Protein AF-A0A1J4L019-F1 (afdb_monomer_lite)

Structure (mmCIF, N/CA/C/O backbone):
data_AF-A0A1J4L019-F1
#
_entry.id   AF-A0A1J4L019-F1
#
loop_
_atom_site.group_PDB
_atom_site.id
_atom_site.type_symbol
_atom_site.label_atom_id
_atom_site.label_alt_id
_atom_site.label_comp_id
_atom_site.label_asym_id
_atom_site.label_entity_id
_atom_site.label_seq_id
_atom_site.pdbx_PDB_ins_code
_atom_site.Cartn_x
_atom_site.Cartn_y
_atom_site.Cartn_z
_atom_site.occupancy
_atom_site.B_iso_or_equiv
_atom_site.auth_seq_id
_atom_site.auth_comp_id
_atom_site.auth_asym_id
_atom_site.auth_atom_id
_atom_site.pdbx_PDB_model_num
ATOM 1 N N . MET A 1 1 ? -15.817 14.373 24.949 1.00 30.08 1 MET A N 1
ATOM 2 C CA . MET A 1 1 ? -14.834 14.080 23.875 1.00 30.08 1 MET A CA 1
ATOM 3 C C . MET A 1 1 ? -14.286 12.649 23.897 1.00 30.08 1 MET A C 1
ATOM 5 O O . MET A 1 1 ? -14.115 12.105 22.821 1.00 30.08 1 MET A O 1
ATOM 9 N N . ALA A 1 2 ? -14.019 12.008 25.045 1.00 29.47 2 ALA A N 1
ATOM 10 C CA . ALA A 1 2 ? -13.488 10.631 25.080 1.00 29.47 2 ALA A CA 1
ATOM 11 C C . ALA A 1 2 ? -14.497 9.533 24.663 1.00 29.47 2 ALA A C 1
ATOM 13 O O . ALA A 1 2 ? -14.113 8.556 24.031 1.00 29.47 2 ALA A O 1
ATOM 14 N N . GLU A 1 3 ? -15.793 9.713 24.935 1.00 29.55 3 GLU A N 1
ATOM 15 C CA . GLU A 1 3 ? -16.832 8.718 24.599 1.00 29.55 3 GLU A CA 1
ATOM 16 C C . GLU A 1 3 ? -17.132 8.590 23.099 1.00 29.55 3 GLU A C 1
ATOM 18 O O . GLU A 1 3 ? -17.494 7.513 22.627 1.00 29.55 3 GLU A O 1
ATOM 23 N N . TRP A 1 4 ? -16.960 9.666 22.324 1.00 31.14 4 TRP A N 1
ATOM 24 C CA . TRP A 1 4 ? -17.159 9.639 20.869 1.00 31.14 4 TRP A CA 1
ATOM 25 C C . TRP A 1 4 ? -15.992 8.959 20.134 1.00 31.14 4 TRP A C 1
ATOM 27 O O . TRP A 1 4 ? -16.215 8.289 19.127 1.00 31.14 4 TRP A O 1
ATOM 37 N N . ARG A 1 5 ? -14.775 9.030 20.700 1.00 42.66 5 ARG A N 1
ATOM 38 C CA . ARG A 1 5 ? -13.543 8.383 20.199 1.00 42.66 5 ARG A CA 1
ATOM 39 C C . ARG A 1 5 ? -13.639 6.851 20.176 1.00 42.66 5 ARG A C 1
ATOM 41 O O . ARG A 1 5 ? -12.984 6.201 19.372 1.00 42.66 5 ARG A O 1
ATOM 48 N N . HIS A 1 6 ? -14.487 6.265 21.023 1.00 37.38 6 HIS A N 1
ATOM 49 C CA . HIS A 1 6 ? -14.674 4.814 21.114 1.00 37.38 6 HIS A CA 1
ATOM 50 C C . HIS A 1 6 ? -15.714 4.241 20.139 1.00 37.38 6 HIS A C 1
ATOM 52 O O . HIS A 1 6 ? -15.688 3.039 19.863 1.00 37.38 6 HIS A O 1
ATOM 58 N N . LYS A 1 7 ? -16.633 5.063 19.611 1.00 38.88 7 LYS A N 1
ATOM 59 C CA . LYS A 1 7 ? -17.854 4.564 18.954 1.00 38.88 7 LYS A CA 1
ATOM 60 C C . LYS A 1 7 ? -17.687 4.124 17.495 1.00 38.88 7 LYS A C 1
ATOM 62 O O . LYS A 1 7 ? -18.455 3.268 17.068 1.00 38.88 7 LYS A O 1
ATOM 67 N N . ARG A 1 8 ? -16.724 4.656 16.728 1.00 41.69 8 ARG A N 1
ATOM 68 C CA . ARG A 1 8 ? -16.641 4.374 15.273 1.00 41.69 8 ARG A CA 1
ATOM 69 C C . ARG A 1 8 ? -15.840 3.124 14.906 1.00 41.69 8 ARG A C 1
ATOM 71 O O . ARG A 1 8 ? -16.269 2.381 14.032 1.00 41.69 8 ARG A O 1
ATOM 78 N N . TYR A 1 9 ? -14.722 2.872 15.590 1.00 46.62 9 TYR A N 1
ATOM 79 C CA . TYR A 1 9 ? -13.802 1.774 15.248 1.00 46.62 9 TYR A CA 1
ATOM 80 C C . TYR A 1 9 ? -13.420 0.869 16.430 1.00 46.62 9 TYR A C 1
ATOM 82 O O . TYR A 1 9 ? -12.623 -0.052 16.270 1.00 46.62 9 TYR A O 1
ATOM 90 N N . GLY A 1 10 ? -13.967 1.104 17.632 1.00 47.03 10 GLY A N 1
ATOM 91 C CA . GLY A 1 10 ? -13.638 0.304 18.821 1.00 47.03 10 GLY A CA 1
ATOM 92 C C . GLY A 1 10 ? -12.154 0.367 19.212 1.00 47.03 10 GLY A C 1
ATOM 93 O O . GLY A 1 10 ? -11.625 -0.561 19.828 1.00 47.03 10 GLY A O 1
ATOM 94 N N . LEU A 1 11 ? -11.455 1.436 18.820 1.00 49.16 11 LEU A N 1
ATOM 95 C CA . LEU A 1 11 ? -10.051 1.660 19.143 1.00 49.16 11 LEU A CA 1
ATOM 96 C C . LEU A 1 11 ? -9.954 2.551 20.384 1.00 49.16 11 LEU A C 1
ATOM 98 O O . LEU A 1 11 ? -10.622 3.574 20.502 1.00 49.16 11 LEU A O 1
ATOM 102 N N . SER A 1 12 ? -9.178 2.090 21.360 1.00 49.38 12 SER A N 1
ATOM 103 C CA . SER A 1 12 ? -8.826 2.838 22.567 1.00 49.38 12 SER A CA 1
ATOM 104 C C . SER A 1 12 ? -7.583 3.692 22.327 1.00 49.38 12 SER A C 1
ATOM 106 O O . SER A 1 12 ? -6.871 3.400 21.367 1.00 49.38 12 SER A O 1
ATOM 108 N N . ALA A 1 13 ? -7.326 4.633 23.254 1.00 57.31 13 ALA A N 1
ATOM 109 C CA . ALA A 1 13 ? -6.169 5.539 23.382 1.00 57.31 13 ALA A CA 1
ATOM 110 C C . ALA A 1 13 ? -4.878 5.098 22.653 1.00 57.31 13 ALA A C 1
ATOM 112 O O . ALA A 1 13 ? -4.592 3.895 22.615 1.00 57.31 13 ALA A O 1
ATOM 113 N N . PRO A 1 14 ? -4.084 6.049 22.111 1.00 62.81 14 PRO A N 1
ATOM 114 C CA . PRO A 1 14 ? -2.921 5.744 21.286 1.00 62.81 14 PRO A CA 1
ATOM 115 C C . PRO A 1 14 ? -2.007 4.722 21.960 1.00 62.81 14 PRO A C 1
ATOM 117 O O . PRO A 1 14 ? -1.635 4.877 23.125 1.00 62.81 14 PRO A O 1
ATOM 120 N N . LYS A 1 15 ? -1.703 3.631 21.249 1.00 69.75 15 LYS A N 1
ATOM 121 C CA . LYS A 1 15 ? -0.997 2.479 21.819 1.00 69.75 15 LYS A CA 1
ATOM 122 C C . LYS A 1 15 ? 0.489 2.543 21.483 1.00 69.75 15 LYS A C 1
ATOM 124 O O . LYS A 1 15 ? 0.850 2.963 20.384 1.00 69.75 15 LYS A O 1
ATOM 129 N N . PRO A 1 16 ? 1.375 2.069 22.372 1.00 79.19 16 PRO A N 1
ATOM 130 C CA . PRO A 1 16 ? 2.789 1.943 22.047 1.00 79.19 16 PRO A CA 1
ATOM 131 C C . PRO A 1 16 ? 2.999 0.951 20.894 1.00 79.19 16 PRO A C 1
ATOM 133 O O . PRO A 1 16 ? 2.251 -0.023 20.746 1.00 79.19 16 PRO A O 1
ATOM 136 N N . PHE A 1 17 ? 4.051 1.174 20.104 1.00 78.19 17 PHE A N 1
ATOM 137 C CA . PHE A 1 17 ? 4.369 0.409 18.893 1.00 78.19 17 PHE A CA 1
ATOM 138 C C . PHE A 1 17 ? 4.290 -1.118 19.082 1.00 78.19 17 PHE A C 1
ATOM 140 O O . PHE A 1 17 ? 3.610 -1.802 18.319 1.00 78.19 17 PHE A O 1
ATOM 147 N N . PHE A 1 18 ? 4.896 -1.662 20.144 1.00 78.69 18 PHE A N 1
ATOM 148 C CA . PHE A 1 18 ? 4.894 -3.107 20.412 1.00 78.69 18 PHE A CA 1
ATOM 149 C C . PHE A 1 18 ? 3.492 -3.694 20.622 1.00 78.69 18 PHE A C 1
ATOM 151 O O . PHE A 1 18 ? 3.222 -4.820 20.204 1.00 78.69 18 PHE A O 1
ATOM 158 N N . GLN A 1 19 ? 2.569 -2.937 21.223 1.00 80.38 19 GLN A N 1
ATOM 159 C CA . GLN A 1 19 ? 1.182 -3.385 21.365 1.00 80.38 19 GLN A CA 1
ATOM 160 C C . GLN A 1 19 ? 0.461 -3.403 20.013 1.00 80.38 19 GLN A C 1
ATOM 162 O O . GLN A 1 19 ? -0.339 -4.309 19.764 1.00 80.38 19 GLN A O 1
ATOM 167 N N . LYS A 1 20 ? 0.764 -2.449 19.120 1.00 78.75 20 LYS A N 1
ATOM 168 C CA . LYS A 1 20 ? 0.238 -2.450 17.746 1.00 78.75 20 LYS A CA 1
ATOM 169 C C . LYS A 1 20 ? 0.773 -3.633 16.959 1.00 78.75 20 LYS A C 1
ATOM 171 O O . LYS A 1 20 ? -0.016 -4.342 16.346 1.00 78.75 20 LYS A O 1
ATOM 176 N N . LEU A 1 21 ? 2.076 -3.892 17.046 1.00 82.19 21 LEU A N 1
ATOM 177 C CA . LEU A 1 21 ? 2.717 -5.021 16.382 1.00 82.19 21 LEU A CA 1
ATOM 178 C C . LEU A 1 21 ? 2.126 -6.355 16.853 1.00 82.19 21 LEU A C 1
ATOM 180 O O . LEU A 1 21 ? 1.750 -7.182 16.027 1.00 82.19 21 LEU A O 1
ATOM 184 N N . LYS A 1 22 ? 1.940 -6.535 18.169 1.00 84.31 22 LYS A N 1
ATOM 185 C CA . LYS A 1 22 ? 1.290 -7.729 18.733 1.00 84.31 22 LYS A CA 1
ATOM 186 C C . LYS A 1 22 ? -0.143 -7.897 18.222 1.00 84.31 22 LYS A C 1
ATOM 188 O O . LYS A 1 22 ? -0.556 -8.999 17.872 1.00 84.31 22 LYS A O 1
ATOM 193 N N . ARG A 1 23 ? -0.913 -6.807 18.146 1.00 81.50 23 ARG A N 1
ATOM 194 C CA . ARG A 1 23 ? -2.280 -6.842 17.608 1.00 81.50 23 ARG A CA 1
ATOM 195 C C . ARG A 1 23 ? -2.297 -7.150 16.110 1.00 81.50 23 ARG A C 1
ATOM 197 O O . ARG A 1 23 ? -3.111 -7.965 15.683 1.00 81.50 23 ARG A O 1
ATOM 204 N N . ALA A 1 24 ? -1.400 -6.540 15.339 1.00 83.19 24 ALA A N 1
ATOM 205 C CA . ALA A 1 24 ? -1.249 -6.795 13.912 1.00 83.19 24 ALA A CA 1
ATOM 206 C C . ALA A 1 24 ? -0.889 -8.261 13.652 1.00 83.19 24 ALA A C 1
ATOM 208 O O . ALA A 1 24 ? -1.485 -8.892 12.782 1.00 83.19 24 ALA A O 1
ATOM 209 N N . TYR A 1 25 ? 0.005 -8.826 14.466 1.00 85.25 25 TYR A N 1
ATOM 210 C CA . TYR A 1 25 ? 0.365 -10.239 14.420 1.00 85.25 25 TYR A CA 1
ATOM 211 C C . TYR A 1 25 ? -0.834 -11.145 14.699 1.00 85.25 25 TYR A C 1
ATOM 213 O O . TYR A 1 25 ? -1.098 -12.055 13.920 1.00 85.25 25 TYR A O 1
ATOM 221 N N . ASN A 1 26 ? -1.616 -10.864 15.744 1.00 84.38 26 ASN A N 1
ATOM 222 C CA . ASN A 1 26 ? -2.801 -11.663 16.065 1.00 84.38 26 ASN A CA 1
ATOM 223 C C . ASN A 1 26 ? -3.842 -11.642 14.933 1.00 84.38 26 ASN A C 1
ATOM 225 O O . ASN A 1 26 ? -4.376 -12.689 14.574 1.00 84.38 26 ASN A O 1
ATOM 229 N N . ILE A 1 27 ? -4.110 -10.469 14.345 1.00 83.00 27 ILE A N 1
ATOM 230 C CA . ILE A 1 27 ? -5.055 -10.332 13.224 1.00 83.00 27 ILE A CA 1
ATOM 231 C C . ILE A 1 27 ? -4.524 -11.047 11.974 1.00 83.00 27 ILE A C 1
ATOM 233 O O . ILE A 1 27 ? -5.272 -11.767 11.312 1.00 83.00 27 ILE A O 1
ATOM 237 N N . SER A 1 28 ? -3.234 -10.890 11.673 1.00 84.38 28 SER A N 1
ATOM 238 C CA . SER A 1 28 ? -2.595 -11.523 10.512 1.00 84.38 28 SER A CA 1
ATOM 239 C C . SER A 1 28 ? -2.547 -13.043 10.650 1.00 84.38 28 SER A C 1
ATOM 241 O O . SER A 1 28 ? -2.852 -13.753 9.699 1.00 84.38 28 SER A O 1
ATOM 243 N N . SER A 1 29 ? -2.228 -13.549 11.844 1.00 84.25 29 SER A N 1
ATOM 244 C CA . SER A 1 29 ? -2.181 -14.982 12.148 1.00 84.25 29 SER A CA 1
ATOM 245 C C . SER A 1 29 ? -3.570 -15.619 12.070 1.00 84.25 29 SER A C 1
ATOM 247 O O . SER A 1 29 ? -3.736 -16.648 11.417 1.00 84.25 29 SER A O 1
ATOM 249 N N . LYS A 1 30 ? -4.598 -14.957 12.626 1.00 86.25 30 LYS A N 1
ATOM 250 C CA . LYS A 1 30 ? -5.997 -15.405 12.521 1.00 86.25 30 LYS A CA 1
ATOM 251 C C . LYS A 1 30 ? -6.456 -15.527 11.062 1.00 86.25 30 LYS A C 1
ATOM 253 O O . LYS A 1 30 ? -7.155 -16.473 10.721 1.00 86.25 30 LYS A O 1
ATOM 258 N N . ASN A 1 31 ? -6.055 -14.590 10.202 1.00 84.25 31 ASN A N 1
ATOM 259 C CA . ASN A 1 31 ? -6.472 -14.536 8.797 1.00 84.25 31 ASN A CA 1
ATOM 260 C C . ASN A 1 31 ? -5.418 -15.080 7.821 1.00 84.25 31 ASN A C 1
ATOM 262 O O . ASN A 1 31 ? -5.471 -14.763 6.631 1.00 84.25 31 ASN A O 1
ATOM 266 N N . ARG A 1 32 ? -4.453 -15.880 8.297 1.00 83.44 32 ARG A N 1
ATOM 267 C CA . ARG A 1 32 ? -3.274 -16.284 7.515 1.00 83.44 32 ARG A CA 1
ATOM 268 C C . ARG A 1 32 ? -3.644 -16.869 6.154 1.00 83.44 32 ARG A C 1
ATOM 270 O O . ARG A 1 32 ? -3.093 -16.447 5.146 1.00 83.44 32 ARG A O 1
ATOM 277 N N . THR A 1 33 ? -4.599 -17.793 6.117 1.00 84.00 33 THR A N 1
ATOM 278 C CA . THR A 1 33 ? -5.033 -18.456 4.880 1.00 84.00 33 THR A CA 1
ATOM 279 C C . THR A 1 33 ? -5.648 -17.468 3.889 1.00 84.00 33 THR A C 1
ATOM 281 O O . THR A 1 33 ? -5.268 -17.457 2.722 1.00 84.00 33 THR A O 1
ATOM 284 N N . ASN A 1 34 ? -6.529 -16.577 4.353 1.00 85.44 34 ASN A N 1
ATOM 285 C CA . ASN A 1 34 ? -7.185 -15.591 3.489 1.00 85.44 34 ASN A CA 1
ATOM 286 C C . ASN A 1 34 ? -6.192 -14.553 2.957 1.00 85.44 34 ASN A C 1
ATOM 288 O O . ASN A 1 34 ? -6.275 -14.176 1.793 1.00 85.44 34 ASN A O 1
ATOM 292 N N . PHE A 1 35 ? -5.218 -14.137 3.771 1.00 83.69 35 PHE A N 1
ATOM 293 C CA . PHE A 1 35 ? -4.123 -13.280 3.319 1.00 83.69 35 PHE A CA 1
ATOM 294 C C . PHE A 1 35 ? -3.232 -13.963 2.284 1.00 83.69 35 PHE A C 1
ATOM 296 O O . PHE A 1 35 ? -2.880 -13.334 1.292 1.00 83.69 35 PHE A O 1
ATOM 303 N N . VAL A 1 36 ? -2.892 -15.240 2.486 1.00 82.56 36 VAL A N 1
ATOM 304 C CA . VAL A 1 36 ? -2.110 -16.013 1.511 1.00 82.56 36 VAL A CA 1
ATOM 305 C C . VAL A 1 36 ? -2.861 -16.110 0.186 1.00 82.56 36 VAL A C 1
ATOM 307 O O . VAL A 1 36 ? -2.267 -15.836 -0.849 1.00 82.56 36 VAL A O 1
ATOM 310 N N . PHE A 1 37 ? -4.161 -16.418 0.201 1.00 83.25 37 PHE A N 1
ATOM 311 C CA . PHE A 1 37 ? -4.968 -16.431 -1.021 1.00 83.25 37 PHE A CA 1
ATOM 312 C C . PHE A 1 37 ? -5.053 -15.053 -1.682 1.00 83.25 37 PHE A C 1
ATOM 314 O O . PHE A 1 37 ? -4.856 -14.953 -2.890 1.00 83.25 37 PHE A O 1
ATOM 321 N N . LEU A 1 38 ? -5.294 -13.989 -0.910 1.00 83.44 38 LEU A N 1
ATOM 322 C CA . LEU A 1 38 ? -5.365 -12.622 -1.430 1.00 83.44 38 LEU A CA 1
ATOM 323 C C . LEU A 1 38 ? -4.047 -12.203 -2.098 1.00 83.44 38 LEU A C 1
ATOM 325 O O . LEU A 1 38 ? -4.062 -11.664 -3.201 1.00 83.44 38 LEU A O 1
ATOM 329 N N . LEU A 1 39 ? -2.912 -12.487 -1.455 1.00 81.81 39 LEU A N 1
ATOM 330 C CA . LEU A 1 39 ? -1.586 -12.171 -1.985 1.00 81.81 39 LEU A CA 1
ATOM 331 C C . LEU A 1 39 ? -1.192 -13.063 -3.159 1.00 81.81 39 LEU A C 1
ATOM 333 O O . LEU A 1 39 ? -0.543 -12.582 -4.079 1.00 81.81 39 LEU A O 1
ATOM 337 N N . LEU A 1 40 ? -1.598 -14.333 -3.164 1.00 82.94 40 LEU A N 1
ATOM 338 C CA . LEU A 1 40 ? -1.376 -15.225 -4.299 1.00 82.94 40 LEU A CA 1
ATOM 339 C C . LEU A 1 40 ? -2.148 -14.736 -5.528 1.00 82.94 40 LEU A C 1
ATOM 341 O O . LEU A 1 40 ? -1.577 -14.659 -6.611 1.00 82.94 40 LEU A O 1
ATOM 345 N N . ILE A 1 41 ? -3.418 -14.354 -5.358 1.00 82.69 41 ILE A N 1
ATOM 346 C CA . ILE A 1 41 ? -4.229 -13.765 -6.432 1.00 82.69 41 ILE A CA 1
ATOM 347 C C . ILE A 1 41 ? -3.591 -12.463 -6.917 1.00 82.69 41 ILE A C 1
ATOM 349 O O . ILE A 1 41 ? -3.426 -12.292 -8.121 1.00 82.69 41 ILE A O 1
ATOM 353 N N . TYR A 1 42 ? -3.190 -11.579 -5.995 1.00 82.25 42 TYR A N 1
ATOM 354 C CA . TYR A 1 42 ? -2.483 -10.340 -6.322 1.00 82.25 42 TYR A CA 1
ATOM 355 C C . TYR A 1 42 ? -1.214 -10.625 -7.141 1.00 82.25 42 TYR A C 1
ATOM 357 O O . TYR A 1 42 ? -1.027 -10.040 -8.202 1.00 82.25 42 TYR A O 1
ATOM 365 N N . PHE A 1 43 ? -0.384 -11.575 -6.702 1.00 79.69 43 PHE A N 1
ATOM 366 C CA . PHE A 1 43 ? 0.872 -11.935 -7.358 1.00 79.69 43 PHE A CA 1
ATOM 367 C C . PHE A 1 43 ? 0.658 -12.538 -8.749 1.00 79.69 43 PHE A C 1
ATOM 369 O O . PHE A 1 43 ? 1.342 -12.157 -9.698 1.00 79.69 43 PHE A O 1
ATOM 376 N N . VAL A 1 44 ? -0.302 -13.456 -8.900 1.00 81.06 44 VAL A N 1
ATOM 377 C CA . VAL A 1 44 ? -0.646 -14.043 -10.203 1.00 81.06 44 VAL A CA 1
ATOM 378 C C . VAL A 1 44 ? -1.175 -12.961 -11.145 1.00 81.06 44 VAL A C 1
ATOM 380 O O . VAL A 1 44 ? -0.728 -12.877 -12.286 1.00 81.06 44 VAL A O 1
ATOM 383 N N . ALA A 1 45 ? -2.074 -12.099 -10.667 1.00 81.44 45 ALA A N 1
ATOM 384 C CA . ALA A 1 45 ? -2.641 -11.004 -11.446 1.00 81.44 45 ALA A CA 1
ATOM 385 C C . ALA A 1 45 ? -1.570 -9.992 -11.885 1.00 81.44 45 ALA A C 1
ATOM 387 O O . ALA A 1 45 ? -1.546 -9.577 -13.043 1.00 81.44 45 ALA A O 1
ATOM 388 N N . GLU A 1 46 ? -0.662 -9.612 -10.988 1.00 78.00 46 GLU A N 1
ATOM 389 C CA . GLU A 1 46 ? 0.463 -8.727 -11.293 1.00 78.00 46 GLU A CA 1
ATOM 390 C C . GLU A 1 46 ? 1.430 -9.376 -12.293 1.00 78.00 46 GLU A C 1
ATOM 392 O O . GLU A 1 46 ? 1.789 -8.754 -13.290 1.00 78.00 46 GLU A O 1
ATOM 397 N N . THR A 1 47 ? 1.787 -10.649 -12.095 1.00 75.81 47 THR A N 1
ATOM 398 C CA . THR A 1 47 ? 2.706 -11.386 -12.980 1.00 75.81 47 THR A CA 1
ATOM 399 C C . THR A 1 47 ? 2.136 -11.532 -14.391 1.00 75.81 47 THR A C 1
ATOM 401 O O . THR A 1 47 ? 2.828 -11.240 -15.366 1.00 75.81 47 THR A O 1
ATOM 404 N N . VAL A 1 48 ? 0.869 -11.942 -14.517 1.00 78.00 48 VAL A N 1
ATOM 405 C CA . VAL A 1 48 ? 0.191 -12.092 -15.815 1.00 78.00 48 VAL A CA 1
ATOM 406 C C . VAL A 1 48 ? 0.024 -10.736 -16.502 1.00 78.00 48 VAL A C 1
ATOM 408 O O . VAL A 1 48 ? 0.301 -10.625 -17.696 1.00 78.00 48 VAL A O 1
ATOM 411 N N . GLY A 1 49 ? -0.367 -9.694 -15.760 1.00 74.31 49 GLY A N 1
ATOM 412 C CA . GLY A 1 49 ? -0.484 -8.333 -16.292 1.00 74.31 49 GLY A CA 1
ATOM 413 C C . GLY A 1 49 ? 0.850 -7.803 -16.822 1.00 74.31 49 GLY A C 1
ATOM 414 O O . GLY A 1 49 ? 0.926 -7.327 -17.955 1.00 74.31 49 GLY A O 1
ATOM 415 N N . ASN A 1 50 ? 1.924 -7.968 -16.047 1.00 72.56 50 ASN A N 1
ATOM 416 C CA . ASN A 1 50 ? 3.271 -7.562 -16.443 1.00 72.56 50 ASN A CA 1
ATOM 417 C C . ASN A 1 50 ? 3.775 -8.351 -17.660 1.00 72.56 50 ASN A C 1
ATOM 419 O O . ASN A 1 50 ? 4.337 -7.756 -18.578 1.00 72.56 50 ASN A O 1
ATOM 423 N N . ALA A 1 51 ? 3.537 -9.667 -17.712 1.00 71.94 51 ALA A N 1
ATOM 424 C CA . ALA A 1 51 ? 3.899 -10.506 -18.855 1.00 71.94 51 ALA A CA 1
ATOM 425 C C . ALA A 1 51 ? 3.139 -10.112 -20.135 1.00 71.94 51 ALA A C 1
ATOM 427 O O . ALA A 1 51 ? 3.738 -10.022 -21.206 1.00 71.94 51 ALA A O 1
ATOM 428 N N . GLY A 1 52 ? 1.838 -9.820 -20.036 1.00 76.19 52 GLY A N 1
ATOM 429 C CA . GLY A 1 52 ? 1.046 -9.340 -21.172 1.00 76.19 52 GLY A CA 1
ATOM 430 C C . GLY A 1 52 ? 1.551 -8.001 -21.716 1.00 76.19 52 GLY A C 1
ATOM 431 O O . GLY A 1 52 ? 1.672 -7.824 -22.928 1.00 76.19 52 GLY A O 1
ATOM 432 N N . LEU A 1 53 ? 1.917 -7.075 -20.827 1.00 70.69 53 LEU A N 1
ATOM 433 C CA . LEU A 1 53 ? 2.433 -5.756 -21.205 1.00 70.69 53 LEU A CA 1
ATOM 434 C C . LEU A 1 53 ? 3.848 -5.823 -21.794 1.00 70.69 53 LEU A C 1
ATOM 436 O O . LEU A 1 53 ? 4.153 -5.084 -22.729 1.00 70.69 53 LEU A O 1
ATOM 440 N N . LEU A 1 54 ? 4.670 -6.763 -21.323 1.00 69.56 54 LEU A N 1
ATOM 441 C CA . LEU A 1 54 ? 5.950 -7.135 -21.930 1.00 69.56 54 LEU A CA 1
ATOM 442 C C . LEU A 1 54 ? 5.789 -7.587 -23.384 1.00 69.56 54 LEU A C 1
ATOM 444 O O . LEU A 1 54 ? 6.478 -7.084 -24.272 1.00 69.56 54 LEU A O 1
ATOM 448 N N . VAL A 1 55 ? 4.861 -8.514 -23.630 1.00 72.25 55 VAL A N 1
ATOM 449 C CA . VAL A 1 55 ? 4.569 -9.012 -24.982 1.00 72.25 55 VAL A CA 1
ATOM 450 C C . VAL A 1 55 ? 4.062 -7.874 -25.867 1.00 72.25 55 VAL A C 1
ATOM 452 O O . VAL A 1 55 ? 4.538 -7.719 -26.988 1.00 72.25 55 VAL A O 1
ATOM 455 N N . PHE A 1 56 ? 3.167 -7.027 -25.355 1.00 71.44 56 PHE A N 1
ATOM 456 C CA . PHE A 1 56 ? 2.662 -5.867 -26.089 1.00 71.44 56 PHE A CA 1
ATOM 457 C C . PHE A 1 56 ? 3.782 -4.883 -26.469 1.00 71.44 56 PHE A C 1
ATOM 459 O O . PHE A 1 56 ? 3.891 -4.476 -27.627 1.00 71.44 56 PHE A O 1
ATOM 466 N N . GLN A 1 57 ? 4.676 -4.554 -25.533 1.00 68.31 57 GLN A N 1
ATOM 467 C CA . GLN A 1 57 ? 5.825 -3.688 -25.804 1.00 68.31 57 GLN A CA 1
ATOM 468 C C . GLN A 1 57 ? 6.759 -4.294 -26.860 1.00 68.31 57 GLN A C 1
ATOM 470 O O . GLN A 1 57 ? 7.195 -3.584 -27.766 1.00 68.31 57 GLN A O 1
ATOM 475 N N . TRP A 1 58 ? 7.023 -5.600 -26.782 1.00 67.12 58 TRP A N 1
ATOM 476 C CA . TRP A 1 58 ? 7.833 -6.313 -27.770 1.00 67.12 58 TRP A CA 1
ATOM 477 C C . TRP A 1 58 ? 7.191 -6.320 -29.164 1.00 67.12 58 TRP A C 1
ATOM 479 O O . TRP A 1 58 ? 7.886 -6.168 -30.167 1.00 67.12 58 TRP A O 1
ATOM 489 N N . THR A 1 59 ? 5.860 -6.431 -29.245 1.00 71.94 59 THR A N 1
ATOM 490 C CA . THR A 1 59 ? 5.147 -6.381 -30.532 1.00 71.94 59 THR A CA 1
ATOM 491 C C . THR A 1 59 ? 5.192 -5.001 -31.192 1.00 71.94 59 THR A C 1
ATOM 493 O O . THR A 1 59 ? 5.235 -4.927 -32.419 1.00 71.94 59 THR A O 1
ATOM 496 N N . LEU A 1 60 ? 5.216 -3.920 -30.401 1.00 70.06 60 LEU A N 1
ATOM 497 C CA . LEU A 1 60 ? 5.257 -2.543 -30.903 1.00 70.06 60 LEU A CA 1
ATOM 498 C C . LEU A 1 60 ? 6.675 -2.053 -31.221 1.00 70.06 60 LEU A C 1
ATOM 500 O O . LEU A 1 60 ? 6.853 -1.323 -32.190 1.00 70.06 60 LEU A O 1
ATOM 504 N N . ASN A 1 61 ? 7.679 -2.464 -30.442 1.00 66.44 61 ASN A N 1
ATOM 505 C CA . ASN A 1 61 ? 9.080 -2.089 -30.636 1.00 66.44 61 ASN A CA 1
ATOM 506 C C . ASN A 1 61 ? 9.941 -3.338 -30.852 1.00 66.44 61 ASN A C 1
ATOM 508 O O . ASN A 1 61 ? 10.530 -3.879 -29.914 1.00 66.44 61 ASN A O 1
ATOM 512 N N . LYS A 1 62 ? 10.052 -3.765 -32.116 1.00 62.38 62 LYS A N 1
ATOM 513 C CA . LYS A 1 62 ? 10.900 -4.901 -32.519 1.00 62.38 62 LYS A CA 1
ATOM 514 C C . LYS A 1 62 ? 12.402 -4.656 -32.291 1.00 62.38 62 LYS A C 1
ATOM 516 O O . LYS A 1 62 ? 13.144 -5.625 -32.169 1.00 62.38 62 LYS A O 1
ATOM 521 N N . ASP A 1 63 ? 12.811 -3.392 -32.155 1.00 57.69 63 ASP A N 1
ATOM 522 C CA . ASP A 1 63 ? 14.208 -2.960 -31.983 1.00 57.69 63 ASP A CA 1
ATOM 523 C C . ASP A 1 63 ? 14.589 -2.639 -30.521 1.00 57.69 63 ASP A C 1
ATOM 525 O O . ASP A 1 63 ? 15.638 -2.048 -30.259 1.00 57.69 63 ASP A O 1
ATOM 529 N N . ALA A 1 64 ? 13.746 -2.991 -29.540 1.00 55.25 64 ALA A N 1
ATOM 530 C CA . ALA A 1 64 ? 14.019 -2.689 -28.134 1.00 55.25 64 ALA A CA 1
ATOM 531 C C . ALA A 1 64 ? 15.319 -3.381 -27.645 1.00 55.25 64 ALA A C 1
ATOM 533 O O . ALA A 1 64 ? 15.467 -4.599 -27.801 1.00 55.25 64 ALA A O 1
ATOM 534 N N . PRO A 1 65 ? 16.275 -2.641 -27.044 1.00 51.47 65 PRO A N 1
ATOM 535 C CA . PRO A 1 65 ? 17.590 -3.175 -26.703 1.00 51.47 65 PRO A CA 1
ATOM 536 C C . PRO A 1 65 ? 17.514 -4.266 -25.627 1.00 51.47 65 PRO A C 1
ATOM 538 O O . PRO A 1 65 ? 16.837 -4.126 -24.613 1.00 51.47 65 PRO A O 1
ATOM 541 N N . ARG A 1 66 ? 18.301 -5.333 -25.828 1.00 52.62 66 ARG A N 1
ATOM 542 C CA . ARG A 1 66 ? 18.462 -6.535 -24.980 1.00 52.62 66 ARG A CA 1
ATOM 543 C C . ARG A 1 66 ? 18.913 -6.292 -23.526 1.00 52.62 66 ARG A C 1
ATOM 545 O O . ARG A 1 66 ? 19.140 -7.265 -22.809 1.00 52.62 66 ARG A O 1
ATOM 552 N N . SER A 1 67 ? 19.072 -5.051 -23.061 1.00 51.81 67 SER A N 1
ATOM 553 C CA . SER A 1 67 ? 19.410 -4.791 -21.658 1.00 51.81 67 SER A CA 1
ATOM 554 C C . SER A 1 67 ? 18.147 -4.895 -20.796 1.00 51.81 67 SER A C 1
ATOM 556 O O . SER A 1 67 ? 17.418 -3.932 -20.565 1.00 51.81 67 SER A O 1
ATOM 558 N N . SER A 1 68 ? 17.890 -6.106 -20.300 1.00 52.25 68 SER A N 1
ATOM 559 C CA . SER A 1 68 ? 16.730 -6.502 -19.485 1.00 52.25 68 SER A CA 1
ATOM 560 C C . SER A 1 68 ? 16.405 -5.558 -18.313 1.00 52.25 68 SER A C 1
ATOM 562 O O . SER A 1 68 ? 15.267 -5.509 -17.856 1.00 52.25 68 SER A O 1
ATOM 564 N N . TYR A 1 69 ? 17.383 -4.775 -17.852 1.00 48.09 69 TYR A N 1
ATOM 565 C CA . TYR A 1 69 ? 17.243 -3.763 -16.807 1.00 48.09 69 TYR A CA 1
ATOM 566 C C . TYR A 1 69 ? 16.458 -2.511 -17.242 1.00 48.09 69 TYR A C 1
ATOM 568 O O . TYR A 1 69 ? 15.547 -2.082 -16.537 1.00 48.09 69 TYR A O 1
ATOM 576 N N . LEU A 1 70 ? 16.757 -1.944 -18.417 1.00 52.16 70 LEU A N 1
ATOM 577 C CA . LEU A 1 70 ? 16.036 -0.775 -18.942 1.00 52.16 70 LEU A CA 1
ATOM 578 C C . LEU A 1 70 ? 14.587 -1.135 -19.266 1.00 52.16 70 LEU A C 1
ATOM 580 O O . LEU A 1 70 ? 13.690 -0.338 -19.022 1.00 52.16 70 LEU A O 1
ATOM 584 N N . ILE A 1 71 ? 14.363 -2.364 -19.732 1.00 53.59 71 ILE A N 1
ATOM 585 C CA . ILE A 1 71 ? 13.031 -2.921 -19.959 1.00 53.59 71 ILE A CA 1
ATOM 586 C C . ILE A 1 71 ? 12.281 -3.068 -18.628 1.00 53.59 71 ILE A C 1
ATOM 588 O O . ILE A 1 71 ? 11.146 -2.620 -18.535 1.00 53.59 71 ILE A O 1
ATOM 592 N N . LEU A 1 72 ? 12.903 -3.594 -17.566 1.00 50.53 72 LEU A N 1
ATOM 593 C CA . LEU A 1 72 ? 12.269 -3.717 -16.246 1.00 50.53 72 LEU A CA 1
ATOM 594 C C . LEU A 1 72 ? 11.913 -2.354 -15.624 1.00 50.53 72 LEU A C 1
ATOM 596 O O . LEU A 1 72 ? 10.823 -2.199 -15.073 1.00 50.53 72 LEU A O 1
ATOM 600 N N . VAL A 1 73 ? 12.791 -1.352 -15.745 1.00 52.38 73 VAL A N 1
ATOM 601 C CA . VAL A 1 73 ? 12.516 0.031 -15.311 1.00 52.38 73 VAL A CA 1
ATOM 602 C C . VAL A 1 73 ? 11.410 0.655 -16.154 1.00 52.38 73 VAL A C 1
ATOM 604 O O . VAL A 1 73 ? 10.482 1.242 -15.608 1.00 52.38 73 VAL A O 1
ATOM 607 N N . GLN A 1 74 ? 11.455 0.492 -17.476 1.00 52.97 74 GLN A N 1
ATOM 608 C CA . GLN A 1 74 ? 10.405 0.982 -18.367 1.00 52.97 74 GLN A CA 1
ATOM 609 C C . GLN A 1 74 ? 9.063 0.305 -18.099 1.00 52.97 74 GLN A C 1
ATOM 611 O O . GLN A 1 74 ? 8.050 0.983 -18.174 1.00 52.97 74 GLN A O 1
ATOM 616 N N . LEU A 1 75 ? 9.041 -0.979 -17.736 1.00 50.72 75 LEU A N 1
ATOM 617 C CA . LEU A 1 75 ? 7.829 -1.724 -17.394 1.00 50.72 75 LEU A CA 1
ATOM 618 C C . LEU A 1 75 ? 7.269 -1.301 -16.041 1.00 50.72 75 LEU A C 1
ATOM 620 O O . LEU A 1 75 ? 6.113 -0.905 -15.952 1.00 50.72 75 LEU A O 1
ATOM 624 N N . THR A 1 76 ? 8.085 -1.304 -14.992 1.00 53.12 76 THR A N 1
ATOM 625 C CA . THR A 1 76 ? 7.654 -0.858 -13.655 1.00 53.12 76 THR A CA 1
ATOM 626 C C . THR A 1 76 ? 7.262 0.621 -13.634 1.00 53.12 76 THR A C 1
ATOM 628 O O . THR A 1 76 ? 6.401 1.021 -12.849 1.00 53.12 76 THR A O 1
ATOM 631 N N . ALA A 1 77 ? 7.827 1.431 -14.534 1.00 53.88 77 ALA A N 1
ATOM 632 C CA . ALA A 1 77 ? 7.441 2.819 -14.729 1.00 53.88 77 ALA A CA 1
ATOM 633 C C . ALA A 1 77 ? 6.308 3.022 -15.749 1.00 53.88 77 ALA A C 1
ATOM 635 O O . ALA A 1 77 ? 5.775 4.134 -15.796 1.00 53.88 77 ALA A O 1
ATOM 636 N N . ASN A 1 78 ? 5.914 2.004 -16.526 1.00 65.56 78 ASN A N 1
ATOM 637 C CA . ASN A 1 78 ? 4.931 2.166 -17.592 1.00 65.56 78 ASN A CA 1
ATOM 638 C C . ASN A 1 78 ? 3.556 2.483 -17.004 1.00 65.56 78 ASN A C 1
ATOM 640 O O . ASN A 1 78 ? 3.082 1.825 -16.073 1.00 65.56 78 ASN A O 1
ATOM 644 N N . TRP A 1 79 ? 2.887 3.477 -17.579 1.00 66.00 79 TRP A N 1
ATOM 645 C CA . TRP A 1 79 ? 1.592 3.938 -17.093 1.00 66.00 79 TRP A CA 1
ATOM 646 C C . TRP A 1 79 ? 0.516 2.827 -17.046 1.00 66.00 79 TRP A C 1
ATOM 648 O O . TRP A 1 79 ? -0.238 2.828 -16.074 1.00 66.00 79 TRP A O 1
ATOM 658 N N . PRO A 1 80 ? 0.464 1.813 -17.945 1.00 69.75 80 PRO A N 1
ATOM 659 C CA . PRO A 1 80 ? -0.514 0.728 -17.843 1.00 69.75 80 PRO A CA 1
ATOM 660 C C . PRO A 1 80 ? -0.231 -0.231 -16.680 1.00 69.75 80 PRO A C 1
ATOM 662 O O . PRO A 1 80 ? -1.166 -0.671 -16.015 1.00 69.75 80 PRO A O 1
ATOM 665 N N . ILE A 1 81 ? 1.046 -0.515 -16.389 1.00 70.75 81 ILE A N 1
ATOM 666 C CA . ILE A 1 81 ? 1.445 -1.347 -15.239 1.00 70.75 81 ILE A CA 1
ATOM 667 C C . ILE A 1 81 ? 1.057 -0.643 -13.940 1.00 70.75 81 ILE A C 1
ATOM 669 O O . ILE A 1 81 ? 0.497 -1.259 -13.037 1.00 70.75 81 ILE A O 1
ATOM 673 N N . ARG A 1 82 ? 1.268 0.674 -13.872 1.00 72.19 82 ARG A N 1
ATOM 674 C CA . ARG A 1 82 ? 0.858 1.494 -12.726 1.00 72.19 82 ARG A CA 1
ATOM 675 C C . ARG A 1 82 ? -0.659 1.564 -12.564 1.00 72.19 82 ARG A C 1
ATOM 677 O O . ARG A 1 82 ? -1.145 1.487 -11.442 1.00 72.19 82 ARG A O 1
ATOM 684 N N . ILE A 1 83 ? -1.418 1.654 -13.659 1.00 75.56 83 ILE A N 1
ATOM 685 C CA . ILE A 1 83 ? -2.886 1.564 -13.615 1.00 75.56 83 ILE A CA 1
ATOM 686 C C . ILE A 1 83 ? -3.315 0.218 -13.028 1.00 75.56 83 ILE A C 1
ATOM 688 O O . ILE A 1 83 ? -4.111 0.181 -12.090 1.00 75.56 83 ILE A O 1
ATOM 692 N N . TRP A 1 84 ? -2.767 -0.881 -13.550 1.00 77.06 84 TRP A N 1
ATOM 693 C CA . TRP A 1 84 ? -3.088 -2.228 -13.085 1.00 77.06 84 TRP A CA 1
ATOM 694 C C . TRP A 1 84 ? -2.760 -2.411 -11.600 1.00 77.06 84 TRP A C 1
ATOM 696 O O . TRP A 1 84 ? -3.610 -2.831 -10.814 1.00 77.06 84 TRP A O 1
ATOM 706 N N . ARG A 1 85 ? -1.557 -2.000 -11.194 1.00 76.06 85 ARG A N 1
ATOM 707 C CA . ARG A 1 85 ? -1.103 -2.034 -9.804 1.00 76.06 85 ARG A CA 1
ATOM 708 C C . ARG A 1 85 ? -1.982 -1.186 -8.886 1.00 76.06 85 ARG A C 1
ATOM 710 O O . ARG A 1 85 ? -2.349 -1.645 -7.810 1.00 76.06 85 ARG A O 1
ATOM 717 N N . SER A 1 86 ? -2.372 0.013 -9.314 1.00 76.12 86 SER A N 1
ATOM 718 C CA . SER A 1 86 ? -3.261 0.889 -8.544 1.00 76.12 86 SER A CA 1
ATOM 719 C C . SER A 1 86 ? -4.627 0.236 -8.287 1.00 76.12 86 SER A C 1
ATOM 721 O O . SER A 1 86 ? -5.129 0.271 -7.160 1.00 76.12 86 SER A O 1
ATOM 723 N N . ILE A 1 87 ? -5.196 -0.453 -9.285 1.00 79.44 87 ILE A N 1
ATOM 724 C CA . ILE A 1 87 ? -6.453 -1.209 -9.135 1.00 79.44 87 ILE A CA 1
ATOM 725 C C . ILE A 1 87 ? -6.280 -2.350 -8.128 1.00 79.44 87 ILE A C 1
ATOM 727 O O . ILE A 1 87 ? -7.096 -2.492 -7.212 1.00 79.44 87 ILE A O 1
ATOM 731 N N . LEU A 1 88 ? -5.213 -3.143 -8.264 1.00 79.50 88 LEU A N 1
ATOM 732 C CA . LEU A 1 88 ? -4.937 -4.261 -7.361 1.00 79.50 88 LEU A CA 1
ATOM 733 C C . LEU A 1 88 ? -4.721 -3.788 -5.915 1.00 79.50 88 LEU A C 1
ATOM 735 O O . LEU A 1 88 ? -5.322 -4.341 -4.991 1.00 79.50 88 LEU A O 1
ATOM 739 N N . ASN A 1 89 ? -3.941 -2.722 -5.718 1.00 79.94 89 ASN A N 1
ATOM 740 C CA . ASN A 1 89 ? -3.719 -2.102 -4.411 1.00 79.94 89 ASN A CA 1
ATOM 741 C C . ASN A 1 89 ? -5.033 -1.628 -3.784 1.00 79.94 89 ASN A C 1
ATOM 743 O O . ASN A 1 89 ? -5.277 -1.870 -2.603 1.00 79.94 89 ASN A O 1
ATOM 747 N N . THR A 1 90 ? -5.912 -1.015 -4.579 1.00 80.06 90 THR A N 1
ATOM 748 C CA . THR A 1 90 ? -7.223 -0.549 -4.110 1.00 80.06 90 THR A CA 1
ATOM 749 C C . THR A 1 90 ? -8.111 -1.724 -3.677 1.00 80.06 90 THR A C 1
ATOM 751 O O . THR A 1 90 ? -8.775 -1.644 -2.642 1.00 80.06 90 THR A O 1
ATOM 754 N N . CYS A 1 91 ? -8.086 -2.848 -4.406 1.00 82.25 91 CYS A N 1
ATOM 755 C CA . CYS A 1 91 ? -8.810 -4.070 -4.032 1.00 82.25 91 CYS A CA 1
ATOM 756 C C . CYS A 1 91 ? -8.339 -4.622 -2.683 1.00 82.25 91 CYS A C 1
ATOM 758 O O . CYS A 1 91 ? -9.157 -4.890 -1.800 1.00 82.25 91 CYS A O 1
ATOM 760 N N . VAL A 1 92 ? -7.022 -4.764 -2.510 1.00 83.50 92 VAL A N 1
ATOM 761 C CA . VAL A 1 92 ? -6.425 -5.254 -1.260 1.00 83.50 92 VAL A CA 1
ATOM 762 C C . VAL A 1 92 ? -6.747 -4.305 -0.108 1.00 83.50 92 VAL A C 1
ATOM 764 O O . VAL A 1 92 ? -7.197 -4.754 0.947 1.00 83.50 92 VAL A O 1
ATOM 767 N N . LEU A 1 93 ? -6.590 -2.995 -0.320 1.00 81.81 93 LEU A N 1
ATOM 768 C CA . LEU A 1 93 ? -6.880 -1.978 0.686 1.00 81.81 93 LEU A CA 1
ATOM 769 C C . LEU A 1 93 ? -8.341 -2.039 1.147 1.00 81.81 93 LEU A C 1
ATOM 771 O O . LEU A 1 93 ? -8.589 -2.015 2.351 1.00 81.81 93 LEU A O 1
ATOM 775 N N . ASN A 1 94 ? -9.295 -2.186 0.222 1.00 83.19 94 ASN A N 1
ATOM 776 C CA . ASN A 1 94 ? -10.719 -2.301 0.544 1.00 83.19 94 ASN A CA 1
ATOM 777 C C . ASN A 1 94 ? -11.008 -3.495 1.466 1.00 83.19 94 ASN A C 1
ATOM 779 O O . ASN A 1 94 ? -11.650 -3.350 2.506 1.00 83.19 94 ASN A O 1
ATOM 783 N N . VAL A 1 95 ? -10.501 -4.674 1.100 1.00 84.31 95 VAL A N 1
ATOM 784 C CA . VAL A 1 95 ? -10.707 -5.913 1.862 1.00 84.31 95 VAL A CA 1
ATOM 785 C C . VAL A 1 95 ? -10.122 -5.789 3.268 1.00 84.31 95 VAL A C 1
ATOM 787 O O . VAL A 1 95 ? -10.780 -6.140 4.250 1.00 84.31 95 VAL A O 1
ATOM 790 N N . VAL A 1 96 ? -8.903 -5.255 3.386 1.00 82.69 96 VAL A N 1
ATOM 791 C CA . VAL A 1 96 ? -8.249 -5.074 4.688 1.00 82.69 96 VAL A CA 1
ATOM 792 C C . VAL A 1 96 ? -8.988 -4.024 5.521 1.00 82.69 96 VAL A C 1
ATOM 794 O O . VAL A 1 96 ? -9.249 -4.262 6.697 1.00 82.69 96 VAL A O 1
ATOM 797 N N . LEU A 1 97 ? -9.398 -2.895 4.935 1.00 78.94 97 LEU A N 1
ATOM 798 C CA . LEU A 1 97 ? -10.187 -1.869 5.624 1.00 78.94 97 LEU A CA 1
ATOM 799 C C . LEU A 1 97 ? -11.497 -2.423 6.183 1.00 78.94 97 LEU A C 1
ATOM 801 O O . LEU A 1 97 ? -11.808 -2.197 7.353 1.00 78.94 97 LEU A O 1
ATOM 805 N N . LEU A 1 98 ? -12.259 -3.152 5.368 1.00 78.50 98 LEU A N 1
ATOM 806 C CA . LEU A 1 98 ? -13.524 -3.751 5.790 1.00 78.50 98 LEU A CA 1
ATOM 807 C C . LEU A 1 98 ? -13.312 -4.787 6.893 1.00 78.50 98 LEU A C 1
ATOM 809 O O . LEU A 1 98 ? -14.051 -4.780 7.878 1.00 78.50 98 LEU A O 1
ATOM 813 N N . ALA A 1 99 ? -12.268 -5.612 6.786 1.00 80.75 99 ALA A N 1
ATOM 814 C CA . ALA A 1 99 ? -11.898 -6.547 7.841 1.00 80.75 99 ALA A CA 1
ATOM 815 C C . ALA A 1 99 ? -11.625 -5.811 9.160 1.00 80.75 99 ALA A C 1
ATOM 817 O O . ALA A 1 99 ? -12.210 -6.158 10.183 1.00 80.75 99 ALA A O 1
ATOM 818 N N . MET A 1 100 ? -10.823 -4.743 9.130 1.00 78.00 100 MET A N 1
ATOM 819 C CA . MET A 1 100 ? -10.480 -3.949 10.316 1.00 78.00 100 MET A CA 1
ATOM 820 C C . MET A 1 100 ? -11.680 -3.221 10.945 1.00 78.00 100 MET A C 1
ATOM 822 O O . MET A 1 100 ? -11.669 -2.956 12.146 1.00 78.00 100 MET A O 1
ATOM 826 N N . LYS A 1 101 ? -12.723 -2.906 10.166 1.00 73.06 101 LYS A N 1
ATOM 827 C CA . LYS A 1 101 ? -13.962 -2.277 10.662 1.00 73.06 101 LYS A CA 1
ATOM 828 C C . LYS A 1 101 ? -14.937 -3.280 11.303 1.00 73.06 101 LYS A C 1
ATOM 830 O O . LYS A 1 101 ? -15.844 -2.870 12.028 1.00 73.06 101 LYS A O 1
ATOM 835 N N . ARG A 1 102 ? -14.783 -4.590 11.072 1.00 74.31 102 ARG A N 1
ATOM 836 C CA . ARG A 1 102 ? -15.670 -5.632 11.627 1.00 74.31 102 ARG A CA 1
ATOM 837 C C . ARG A 1 102 ? -15.279 -6.015 13.053 1.00 74.31 102 ARG A C 1
ATOM 839 O O . ARG A 1 102 ? -14.105 -6.184 13.365 1.00 74.31 102 ARG A O 1
ATOM 846 N N . ARG A 1 103 ? -16.278 -6.313 13.898 1.00 62.44 103 ARG A N 1
ATOM 847 C CA . ARG A 1 103 ? -16.075 -6.762 15.296 1.00 62.44 103 ARG A CA 1
ATOM 848 C C . ARG A 1 103 ? -15.214 -8.035 15.441 1.00 62.44 103 ARG A C 1
ATOM 850 O O . ARG A 1 103 ? -14.699 -8.276 16.526 1.00 62.44 103 ARG A O 1
ATOM 857 N N . GLY A 1 104 ? -15.007 -8.811 14.370 1.00 68.31 104 GLY A N 1
ATOM 858 C CA . GLY A 1 104 ? -14.173 -10.024 14.354 1.00 68.31 104 GLY A CA 1
ATOM 859 C C . GLY A 1 104 ? -12.781 -9.889 13.716 1.00 68.31 104 GLY A C 1
ATOM 860 O O . GLY A 1 104 ? -11.993 -10.832 13.821 1.00 68.31 104 GLY A O 1
ATOM 861 N N . ASN A 1 105 ? -12.458 -8.753 13.079 1.00 78.38 105 ASN A N 1
ATOM 862 C CA . ASN A 1 105 ? -11.259 -8.566 12.240 1.00 78.38 105 ASN A CA 1
ATOM 863 C C . ASN A 1 105 ? -11.064 -9.665 11.179 1.00 78.38 105 ASN A C 1
ATOM 865 O O . ASN A 1 105 ? -9.940 -10.100 10.938 1.00 78.38 105 ASN A O 1
ATOM 869 N N . GLU A 1 106 ? -12.155 -10.173 10.604 1.00 81.44 106 GLU A N 1
ATOM 870 C CA . GLU A 1 106 ? -12.128 -11.282 9.646 1.00 81.44 106 GLU A CA 1
ATOM 871 C C . GLU A 1 106 ? -12.095 -10.777 8.207 1.00 81.44 106 GLU A C 1
ATOM 873 O O . GLU A 1 106 ? -12.902 -9.931 7.803 1.00 81.44 106 GLU A O 1
ATOM 878 N N . ILE A 1 107 ? -11.155 -11.326 7.441 1.00 82.44 107 ILE A N 1
ATOM 879 C CA . ILE A 1 107 ? -11.024 -11.086 6.008 1.00 82.44 107 ILE A CA 1
ATOM 880 C C . ILE A 1 107 ? -12.003 -11.984 5.277 1.00 82.44 107 ILE A C 1
ATOM 882 O O . ILE A 1 107 ? -11.907 -13.205 5.373 1.00 82.44 107 ILE A O 1
ATOM 886 N N . ILE A 1 108 ? -12.898 -11.373 4.507 1.00 84.62 108 ILE A N 1
ATOM 887 C CA . ILE A 1 108 ? -13.850 -12.081 3.660 1.00 84.62 108 ILE A CA 1
ATOM 888 C C . ILE A 1 108 ? -13.503 -11.749 2.208 1.00 84.62 108 ILE A C 1
ATOM 890 O O . ILE A 1 108 ? -13.599 -10.603 1.783 1.00 84.62 108 ILE A O 1
ATOM 894 N N . LEU A 1 109 ? -13.084 -12.752 1.434 1.00 82.12 109 LEU A N 1
ATOM 895 C CA . LEU A 1 109 ? -12.625 -12.546 0.052 1.00 82.12 109 LEU A CA 1
ATOM 896 C C . LEU A 1 109 ? -13.735 -12.034 -0.882 1.00 82.12 109 LEU A C 1
ATOM 898 O O . LEU A 1 109 ? -13.440 -11.361 -1.866 1.00 82.12 109 LEU A O 1
ATOM 902 N N . SER A 1 110 ? -15.011 -12.281 -0.564 1.00 84.12 110 SER A N 1
ATOM 903 C CA . SER A 1 110 ? -16.139 -11.746 -1.339 1.00 84.12 110 SER A CA 1
ATOM 904 C C . SER A 1 110 ? -16.210 -10.214 -1.323 1.00 84.12 110 SER A C 1
ATOM 906 O O . SER A 1 110 ? -16.814 -9.630 -2.220 1.00 84.12 110 SER A O 1
ATOM 908 N N . ASP A 1 111 ? -15.556 -9.548 -0.364 1.00 83.19 111 ASP A N 1
ATOM 909 C CA . ASP A 1 111 ? -15.495 -8.083 -0.292 1.00 83.19 111 ASP A CA 1
ATOM 910 C C . ASP A 1 111 ? -14.773 -7.454 -1.492 1.00 83.19 111 ASP A C 1
ATOM 912 O O . ASP A 1 111 ? -14.991 -6.278 -1.792 1.00 83.19 111 ASP A O 1
ATOM 916 N N . ILE A 1 112 ? -13.961 -8.234 -2.219 1.00 81.31 112 ILE A N 1
ATOM 917 C CA . ILE A 1 112 ? -13.335 -7.800 -3.475 1.00 81.31 112 ILE A CA 1
ATOM 918 C C . ILE A 1 112 ? -14.412 -7.361 -4.474 1.00 81.31 112 ILE A C 1
ATOM 920 O O . ILE A 1 112 ? -14.262 -6.330 -5.122 1.00 81.31 112 ILE A O 1
ATOM 924 N N . MET A 1 113 ? -15.538 -8.080 -4.559 1.00 78.94 113 MET A N 1
ATOM 925 C CA . MET A 1 113 ? -16.622 -7.750 -5.495 1.00 78.94 113 MET A CA 1
ATOM 926 C C . MET A 1 113 ? -17.334 -6.437 -5.134 1.00 78.94 113 MET A C 1
ATOM 928 O O . MET A 1 113 ? -17.880 -5.765 -6.009 1.00 78.94 113 MET A O 1
ATOM 932 N N . GLY A 1 114 ? -17.287 -6.034 -3.860 1.00 73.00 114 GLY A N 1
ATOM 933 C CA . GLY A 1 114 ? -17.882 -4.791 -3.373 1.00 73.00 114 GLY A CA 1
ATOM 934 C C . GLY A 1 114 ? -17.171 -3.526 -3.859 1.00 73.00 114 GLY A C 1
ATOM 935 O O . GLY A 1 114 ? -17.760 -2.446 -3.801 1.00 73.00 114 GLY A O 1
ATOM 936 N N . ILE A 1 115 ? -15.945 -3.636 -4.391 1.00 76.31 115 ILE A N 1
ATOM 937 C CA . ILE A 1 115 ? -15.172 -2.469 -4.839 1.00 76.31 115 ILE A CA 1
ATOM 938 C C . ILE A 1 115 ? -15.856 -1.704 -5.972 1.00 76.31 115 ILE A C 1
ATOM 940 O O . ILE A 1 115 ? -15.728 -0.485 -6.044 1.00 76.31 115 ILE A O 1
ATOM 944 N N . ARG A 1 116 ? -16.650 -2.384 -6.811 1.00 73.94 116 ARG A N 1
ATOM 945 C CA . ARG A 1 116 ? -17.402 -1.753 -7.907 1.00 73.94 116 ARG A CA 1
ATOM 946 C C . ARG A 1 116 ? -18.318 -0.631 -7.413 1.00 73.94 116 ARG A C 1
ATOM 948 O O . ARG A 1 116 ? -18.523 0.340 -8.132 1.00 73.94 116 ARG A O 1
ATOM 955 N N . ASN A 1 117 ? -18.842 -0.752 -6.195 1.00 71.25 117 ASN A N 1
ATOM 956 C CA . ASN A 1 117 ? -19.758 0.231 -5.620 1.00 71.25 117 ASN A CA 1
ATOM 957 C C . ASN A 1 117 ? -19.031 1.459 -5.050 1.00 71.25 117 ASN A C 1
ATOM 959 O O . ASN A 1 117 ? -19.666 2.476 -4.797 1.00 71.25 117 ASN A O 1
ATOM 963 N N . ILE A 1 118 ? -17.715 1.362 -4.838 1.00 70.88 118 ILE A N 1
ATOM 964 C CA . ILE A 1 118 ? -16.885 2.409 -4.227 1.00 70.88 118 ILE A CA 1
ATOM 965 C C . ILE A 1 118 ? -15.990 3.070 -5.283 1.00 70.88 118 ILE A C 1
ATOM 967 O O . ILE A 1 118 ? -15.704 4.259 -5.194 1.00 70.88 118 ILE A O 1
ATOM 971 N N . MET A 1 119 ? -15.557 2.327 -6.304 1.00 73.06 119 MET A N 1
ATOM 972 C CA . MET A 1 119 ? -14.573 2.775 -7.288 1.00 73.06 119 MET A CA 1
ATOM 973 C C . MET A 1 119 ? -15.161 3.800 -8.268 1.00 73.06 119 MET A C 1
ATOM 975 O O . MET A 1 119 ? -15.625 3.467 -9.355 1.00 73.06 119 MET A O 1
ATOM 979 N N . SER A 1 120 ? -15.120 5.074 -7.876 1.00 80.75 120 SER A N 1
ATOM 980 C CA . SER A 1 120 ? -15.378 6.210 -8.763 1.00 80.75 120 SER A CA 1
ATOM 981 C C . SER A 1 120 ? -14.127 6.583 -9.565 1.00 80.75 120 SER A C 1
ATOM 983 O O . SER A 1 120 ? -12.999 6.345 -9.126 1.00 80.75 120 SER A O 1
ATOM 985 N N . TRP A 1 121 ? -14.311 7.250 -10.711 1.00 76.06 121 TRP A N 1
ATOM 986 C CA . TRP A 1 121 ? -13.202 7.809 -11.496 1.00 76.06 121 TRP A CA 1
ATOM 987 C C . TRP A 1 121 ? -12.281 8.700 -10.656 1.00 76.06 121 TRP A C 1
ATOM 989 O O . TRP A 1 121 ? -11.064 8.628 -10.790 1.00 76.06 121 TRP A O 1
ATOM 999 N N . ARG A 1 122 ? -12.845 9.491 -9.735 1.00 75.50 122 ARG A N 1
ATOM 1000 C CA . ARG A 1 122 ? -12.078 10.352 -8.825 1.00 75.50 122 ARG A CA 1
ATOM 1001 C C . ARG A 1 122 ? -11.144 9.548 -7.919 1.00 75.50 122 ARG A C 1
ATOM 1003 O O . ARG A 1 122 ? -9.973 9.906 -7.802 1.00 75.50 122 ARG A O 1
ATOM 1010 N N . ILE A 1 123 ? -11.638 8.478 -7.291 1.00 76.50 123 ILE A N 1
ATOM 1011 C CA . ILE A 1 123 ? -10.822 7.613 -6.419 1.00 76.50 123 ILE A CA 1
ATOM 1012 C C . ILE A 1 123 ? -9.748 6.912 -7.244 1.00 76.50 123 ILE A C 1
ATOM 1014 O O . ILE A 1 123 ? -8.590 6.908 -6.841 1.00 76.50 123 ILE A O 1
ATOM 1018 N N . PHE A 1 124 ? -10.105 6.401 -8.424 1.00 79.62 124 PHE A N 1
ATOM 1019 C CA . PHE A 1 124 ? -9.153 5.775 -9.336 1.00 79.62 124 PHE A CA 1
ATOM 1020 C C . PHE A 1 124 ? -8.010 6.728 -9.723 1.00 79.62 124 PHE A C 1
ATOM 1022 O O . PHE A 1 124 ? -6.846 6.397 -9.516 1.00 79.62 124 PHE A O 1
ATOM 1029 N N . PHE A 1 125 ? -8.316 7.940 -10.204 1.00 76.75 125 PHE A N 1
ATOM 1030 C CA . PHE A 1 125 ? -7.285 8.920 -10.563 1.00 76.75 125 PHE A CA 1
ATOM 1031 C C . PHE A 1 125 ? -6.437 9.343 -9.362 1.00 76.75 125 PHE A C 1
ATOM 1033 O O . PHE A 1 125 ? -5.223 9.481 -9.487 1.00 76.75 125 PHE A O 1
ATOM 1040 N N . SER A 1 126 ? -7.052 9.507 -8.190 1.00 73.25 126 SER A N 1
ATOM 1041 C CA . SER A 1 126 ? -6.326 9.887 -6.976 1.00 73.25 126 SER A CA 1
ATOM 1042 C C . SER A 1 126 ? -5.375 8.777 -6.512 1.00 73.25 126 SER A C 1
ATOM 1044 O O . SER A 1 126 ? -4.232 9.059 -6.152 1.00 73.25 126 SER A O 1
ATOM 1046 N N . MET A 1 127 ? -5.807 7.514 -6.575 1.00 75.38 127 MET A N 1
ATOM 1047 C CA . MET A 1 127 ? -4.975 6.341 -6.281 1.00 75.38 127 MET A CA 1
ATOM 1048 C C . MET A 1 127 ? -3.858 6.151 -7.306 1.00 75.38 127 MET A C 1
ATOM 1050 O O . MET A 1 127 ? -2.740 5.802 -6.943 1.00 75.38 127 MET A O 1
ATOM 1054 N N . PHE A 1 128 ? -4.127 6.419 -8.580 1.00 77.62 128 PHE A N 1
ATOM 1055 C CA . PHE A 1 128 ? -3.127 6.337 -9.637 1.00 77.62 128 PHE A CA 1
ATOM 1056 C C . PHE A 1 128 ? -2.046 7.418 -9.494 1.00 77.62 128 PHE A C 1
ATOM 1058 O O . PHE A 1 128 ? -0.855 7.119 -9.549 1.00 77.62 128 PHE A O 1
ATOM 1065 N N . LEU A 1 129 ? -2.445 8.671 -9.251 1.00 74.06 129 LEU A N 1
ATOM 1066 C CA . LEU A 1 129 ? -1.512 9.784 -9.053 1.00 74.06 129 LEU A CA 1
ATOM 1067 C C . LEU A 1 129 ? -0.659 9.602 -7.798 1.00 74.06 129 LEU A C 1
ATOM 1069 O O . LEU A 1 129 ? 0.550 9.821 -7.831 1.00 74.06 129 LEU A O 1
ATOM 1073 N N . THR A 1 130 ? -1.270 9.176 -6.694 1.00 73.00 130 THR A N 1
ATOM 1074 C CA . THR A 1 130 ? -0.530 8.884 -5.460 1.00 73.00 130 THR A CA 1
ATOM 1075 C C . THR A 1 130 ? 0.424 7.705 -5.646 1.00 73.00 130 THR A C 1
ATOM 1077 O O . THR A 1 130 ? 1.557 7.791 -5.187 1.00 73.00 130 THR A O 1
ATOM 1080 N N . ASP A 1 131 ? 0.037 6.651 -6.371 1.00 72.81 131 ASP A N 1
ATOM 1081 C CA . ASP A 1 131 ? 0.939 5.536 -6.688 1.00 72.81 131 ASP A CA 1
ATOM 1082 C C . ASP A 1 131 ? 2.123 5.999 -7.556 1.00 72.81 131 ASP A C 1
ATOM 1084 O O . ASP A 1 131 ? 3.264 5.618 -7.303 1.00 72.81 131 ASP A O 1
ATOM 1088 N N . ILE A 1 132 ? 1.905 6.913 -8.511 1.00 71.81 132 ILE A N 1
ATOM 1089 C CA . ILE A 1 132 ? 3.004 7.543 -9.260 1.00 71.81 132 ILE A CA 1
ATOM 1090 C C . ILE A 1 132 ? 3.952 8.285 -8.321 1.00 71.81 132 ILE A C 1
ATOM 1092 O O . ILE A 1 132 ? 5.161 8.052 -8.367 1.00 71.81 132 ILE A O 1
ATOM 1096 N N . VAL A 1 133 ? 3.433 9.173 -7.480 1.00 73.44 133 VAL A N 1
ATOM 1097 C CA . VAL A 1 133 ? 4.273 10.014 -6.617 1.00 73.44 133 VAL A CA 1
ATOM 1098 C C . VAL A 1 133 ? 5.034 9.167 -5.594 1.00 73.44 133 VAL A C 1
ATOM 1100 O O . VAL A 1 133 ? 6.221 9.394 -5.375 1.00 73.44 133 VAL A O 1
ATOM 1103 N N . LEU A 1 134 ? 4.383 8.163 -5.004 1.00 73.75 134 LEU A N 1
ATOM 1104 C CA . LEU A 1 134 ? 4.932 7.392 -3.889 1.00 73.75 134 LEU A CA 1
ATOM 1105 C C . LEU A 1 134 ? 5.774 6.188 -4.328 1.00 73.75 134 LEU A C 1
ATOM 1107 O O . LEU A 1 134 ? 6.793 5.900 -3.702 1.00 73.75 134 LEU A O 1
ATOM 1111 N N . ALA A 1 135 ? 5.389 5.481 -5.394 1.00 70.31 135 ALA A N 1
ATOM 1112 C CA . ALA A 1 135 ? 6.066 4.248 -5.802 1.00 70.31 135 ALA A CA 1
ATOM 1113 C C . ALA A 1 135 ? 7.232 4.482 -6.778 1.00 70.31 135 ALA A C 1
ATOM 1115 O O . ALA A 1 135 ? 8.140 3.650 -6.842 1.00 70.31 135 ALA A O 1
ATOM 1116 N N . SER A 1 136 ? 7.250 5.599 -7.525 1.00 71.62 136 SER A N 1
ATOM 1117 C CA . SER A 1 136 ? 8.314 5.864 -8.515 1.00 71.62 136 SER A CA 1
ATOM 1118 C C . SER A 1 136 ? 9.712 5.976 -7.912 1.00 71.62 136 SER A C 1
ATOM 1120 O O . SER A 1 136 ? 10.608 5.309 -8.425 1.00 71.62 136 SER A O 1
ATOM 1122 N N . PRO A 1 137 ? 9.939 6.765 -6.842 1.00 77.31 137 PRO A N 1
ATOM 1123 C CA . PRO A 1 137 ? 11.281 6.909 -6.282 1.00 77.31 137 PRO A CA 1
ATOM 1124 C C . PRO A 1 137 ? 11.840 5.577 -5.784 1.00 77.31 137 PRO A C 1
ATOM 1126 O O . PRO A 1 137 ? 13.012 5.285 -5.984 1.00 77.31 137 PRO A O 1
ATOM 1129 N N . MET A 1 138 ? 10.980 4.736 -5.204 1.00 74.69 138 MET A N 1
ATOM 1130 C CA . MET A 1 138 ? 11.359 3.415 -4.710 1.00 74.69 138 MET A CA 1
ATOM 1131 C C . MET A 1 138 ? 11.773 2.471 -5.842 1.00 74.69 138 MET A C 1
ATOM 1133 O O . MET A 1 138 ? 12.795 1.798 -5.739 1.00 74.69 138 MET A O 1
ATOM 1137 N N . ALA A 1 139 ? 11.006 2.442 -6.935 1.00 71.50 139 ALA A N 1
ATOM 1138 C CA . ALA A 1 139 ? 11.334 1.626 -8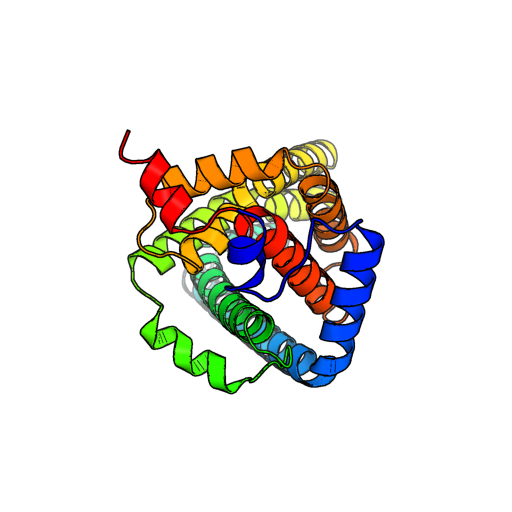.101 1.00 71.50 139 ALA A CA 1
ATOM 1139 C C . ALA A 1 139 ? 12.662 2.064 -8.742 1.00 71.50 139 ALA A C 1
ATOM 1141 O O . ALA A 1 139 ? 13.488 1.221 -9.083 1.00 71.50 139 ALA A O 1
ATOM 1142 N N . ILE A 1 140 ? 12.899 3.378 -8.841 1.00 72.06 140 ILE A N 1
ATOM 1143 C CA . ILE A 1 140 ? 14.164 3.936 -9.341 1.00 72.06 140 ILE A CA 1
ATOM 1144 C C . ILE A 1 140 ? 15.321 3.568 -8.405 1.00 72.06 140 ILE A C 1
ATOM 1146 O O . ILE A 1 140 ? 16.365 3.122 -8.874 1.00 72.06 140 ILE A O 1
ATOM 1150 N N . ALA A 1 141 ? 15.131 3.698 -7.089 1.00 74.94 141 ALA A N 1
ATOM 1151 C CA . ALA A 1 141 ? 16.140 3.338 -6.099 1.00 74.94 141 ALA A CA 1
ATOM 1152 C C . ALA A 1 141 ? 16.543 1.863 -6.215 1.00 74.94 141 ALA A C 1
ATOM 1154 O O . ALA A 1 141 ? 17.726 1.569 -6.338 1.00 74.94 141 ALA A O 1
ATOM 1155 N N . GLN A 1 142 ? 15.567 0.948 -6.239 1.00 73.56 142 GLN A N 1
ATOM 1156 C CA . GLN A 1 142 ? 15.804 -0.495 -6.376 1.00 73.56 142 GLN A CA 1
ATOM 1157 C C . GLN A 1 142 ? 16.536 -0.845 -7.668 1.00 73.56 142 GLN A C 1
ATOM 1159 O O . GLN A 1 142 ? 17.415 -1.704 -7.665 1.00 73.56 142 GLN A O 1
ATOM 1164 N N . ALA A 1 143 ? 16.195 -0.165 -8.760 1.00 70.06 143 ALA A N 1
ATOM 1165 C CA . ALA A 1 143 ? 16.846 -0.365 -10.036 1.00 70.06 143 ALA A CA 1
ATOM 1166 C C . ALA A 1 143 ? 18.328 0.066 -9.976 1.00 70.06 143 ALA A C 1
ATOM 1168 O O . ALA A 1 143 ? 19.225 -0.686 -10.358 1.00 70.06 143 ALA A O 1
ATOM 1169 N N . LEU A 1 144 ? 18.603 1.239 -9.406 1.00 75.62 144 LEU A N 1
ATOM 1170 C CA . LEU A 1 144 ? 19.954 1.796 -9.346 1.00 75.62 144 LEU A CA 1
ATOM 1171 C C . LEU A 1 144 ? 20.876 1.094 -8.338 1.00 75.62 144 LEU A C 1
ATOM 1173 O O . LEU A 1 144 ? 22.082 1.316 -8.393 1.00 75.62 144 LEU A O 1
ATOM 1177 N N . MET A 1 145 ? 20.362 0.222 -7.461 1.00 76.19 145 MET A N 1
ATOM 1178 C CA . MET A 1 145 ? 21.143 -0.425 -6.391 1.00 76.19 145 MET A CA 1
ATOM 1179 C C . MET A 1 145 ? 22.430 -1.107 -6.868 1.00 76.19 145 MET A C 1
ATOM 1181 O O . MET A 1 145 ? 23.412 -1.128 -6.131 1.00 76.19 145 MET A O 1
ATOM 1185 N N . GLN A 1 146 ? 22.431 -1.683 -8.074 1.00 72.81 146 GLN A N 1
ATOM 1186 C CA . GLN A 1 146 ? 23.592 -2.400 -8.615 1.00 72.81 146 GLN A CA 1
ATOM 1187 C C . GLN A 1 146 ? 24.488 -1.534 -9.509 1.00 72.81 146 GLN A C 1
ATOM 1189 O O . GLN A 1 146 ? 25.659 -1.862 -9.682 1.00 72.81 146 GLN A O 1
ATOM 1194 N N . SER A 1 147 ? 23.956 -0.455 -10.089 1.00 74.38 147 SER A N 1
ATOM 1195 C CA . SER A 1 147 ? 24.670 0.373 -11.069 1.00 74.38 147 SER A CA 1
ATOM 1196 C C . SER A 1 147 ? 25.197 1.683 -10.491 1.00 74.38 147 SER A C 1
ATOM 1198 O O . SER A 1 147 ? 26.257 2.142 -10.901 1.00 74.38 147 SER A O 1
ATOM 1200 N N . ASP A 1 148 ? 24.455 2.299 -9.570 1.00 81.81 148 ASP A N 1
ATOM 1201 C CA . ASP A 1 148 ? 24.775 3.603 -8.998 1.00 81.81 148 ASP A CA 1
ATOM 1202 C C . ASP A 1 148 ? 24.215 3.733 -7.574 1.00 81.81 148 ASP A C 1
ATOM 1204 O O . ASP A 1 148 ? 23.087 4.180 -7.340 1.00 81.81 148 ASP A O 1
ATOM 1208 N N . LEU A 1 149 ? 25.031 3.318 -6.605 1.00 82.88 149 LEU A N 1
ATOM 1209 C CA . LEU A 1 149 ? 24.649 3.281 -5.195 1.00 82.88 149 LEU A CA 1
ATOM 1210 C C . LEU A 1 149 ? 24.310 4.675 -4.645 1.00 82.88 149 LEU A C 1
ATOM 1212 O O . LEU A 1 149 ? 23.406 4.804 -3.822 1.00 82.88 149 LEU A O 1
ATOM 1216 N N . VAL A 1 150 ? 25.019 5.719 -5.087 1.00 87.00 150 VAL A N 1
ATOM 1217 C CA . VAL A 1 150 ? 24.823 7.081 -4.570 1.00 87.00 150 VAL A CA 1
ATOM 1218 C C . VAL A 1 150 ? 23.434 7.574 -4.952 1.00 87.00 150 VAL A C 1
ATOM 1220 O O . VAL A 1 150 ? 22.663 7.993 -4.084 1.00 87.00 150 VAL A O 1
ATOM 1223 N N . TRP A 1 151 ? 23.071 7.452 -6.229 1.00 81.44 151 TRP A N 1
ATOM 1224 C CA . TRP A 1 151 ? 21.733 7.819 -6.676 1.00 81.44 151 TRP A CA 1
ATOM 1225 C C . TRP A 1 151 ? 20.656 6.898 -6.102 1.00 81.44 151 TRP A C 1
ATOM 1227 O O . TRP A 1 151 ? 19.600 7.391 -5.704 1.00 81.44 151 TRP A O 1
ATOM 1237 N N . ALA A 1 152 ? 20.921 5.594 -5.968 1.00 81.00 152 ALA A N 1
ATOM 1238 C CA . ALA A 1 152 ? 19.993 4.665 -5.325 1.00 81.00 152 ALA A CA 1
ATOM 1239 C C . ALA A 1 152 ? 19.634 5.102 -3.894 1.00 81.00 152 ALA A C 1
ATOM 1241 O O . ALA A 1 152 ? 18.456 5.139 -3.535 1.00 81.00 152 ALA A O 1
ATOM 1242 N N . VAL A 1 153 ? 20.627 5.507 -3.094 1.00 84.75 153 VAL A N 1
ATOM 1243 C CA . VAL A 1 153 ? 20.415 6.000 -1.724 1.00 84.75 153 VAL A CA 1
ATOM 1244 C C . VAL A 1 153 ? 19.626 7.311 -1.714 1.00 84.75 153 VAL A C 1
ATOM 1246 O O . VAL A 1 153 ? 18.706 7.456 -0.908 1.00 84.75 153 VAL A O 1
ATOM 1249 N N . ILE A 1 154 ? 19.922 8.247 -2.621 1.00 85.38 154 ILE A N 1
ATOM 1250 C CA . ILE A 1 154 ? 19.181 9.516 -2.730 1.00 85.38 154 ILE A CA 1
ATOM 1251 C C . ILE A 1 154 ? 17.699 9.251 -3.028 1.00 85.38 154 ILE A C 1
ATOM 1253 O O . ILE A 1 154 ? 16.825 9.758 -2.321 1.00 85.38 154 ILE A O 1
ATOM 1257 N N . TYR A 1 155 ? 17.402 8.416 -4.028 1.00 82.44 155 TYR A N 1
ATOM 1258 C CA . TYR A 1 155 ? 16.024 8.062 -4.378 1.00 82.44 155 TYR A CA 1
ATOM 1259 C C . TYR A 1 155 ? 15.324 7.265 -3.272 1.00 82.44 155 TYR A C 1
ATOM 1261 O O . TYR A 1 155 ? 14.127 7.453 -3.049 1.00 82.44 155 TYR A O 1
ATOM 1269 N N . MET A 1 156 ? 16.061 6.431 -2.532 1.00 82.94 156 MET A N 1
ATOM 1270 C CA . MET A 1 156 ? 15.538 5.714 -1.371 1.00 82.94 156 MET A CA 1
ATOM 1271 C C . MET A 1 156 ? 15.111 6.686 -0.263 1.00 82.94 156 MET A C 1
ATOM 1273 O O . MET A 1 156 ? 14.005 6.549 0.257 1.00 82.94 156 MET A O 1
ATOM 1277 N N . ILE A 1 157 ? 15.945 7.675 0.080 1.00 85.94 157 ILE A N 1
ATOM 1278 C CA . ILE A 1 157 ? 15.612 8.704 1.081 1.00 85.94 157 ILE A CA 1
ATOM 1279 C C . ILE A 1 157 ? 14.420 9.537 0.605 1.00 85.94 157 ILE A C 1
ATOM 1281 O O . ILE A 1 157 ? 13.486 9.783 1.368 1.00 85.94 157 ILE A O 1
ATOM 1285 N N . PHE A 1 158 ? 14.416 9.932 -0.667 1.00 85.25 158 PHE A N 1
ATOM 1286 C CA . PHE A 1 158 ? 13.331 10.718 -1.241 1.00 85.25 158 PHE A CA 1
ATOM 1287 C C . PHE A 1 158 ? 11.991 9.967 -1.211 1.00 85.25 158 PHE A C 1
ATOM 1289 O O . PHE A 1 158 ? 10.984 10.509 -0.754 1.00 85.25 158 PHE A O 1
ATOM 1296 N N . GLY A 1 159 ? 11.981 8.693 -1.615 1.00 83.31 159 GLY A N 1
ATOM 1297 C CA . GLY A 1 159 ? 10.795 7.840 -1.535 1.00 83.31 159 GLY A CA 1
ATOM 1298 C C . GLY A 1 159 ? 10.311 7.622 -0.102 1.00 83.31 159 GLY A C 1
ATOM 1299 O O . GLY A 1 159 ? 9.104 7.623 0.143 1.00 83.31 159 GLY A O 1
ATOM 1300 N N . PHE A 1 160 ? 11.234 7.511 0.859 1.00 84.56 160 PHE A N 1
ATOM 1301 C CA . PHE A 1 160 ? 10.888 7.386 2.272 1.00 84.56 160 PHE A CA 1
ATOM 1302 C C . PHE A 1 160 ? 10.167 8.638 2.773 1.00 84.56 160 PHE A C 1
ATOM 1304 O O . PHE A 1 160 ? 9.095 8.524 3.364 1.00 84.56 160 PHE A O 1
ATOM 1311 N N . LEU A 1 161 ? 10.719 9.825 2.506 1.00 85.50 161 LEU A N 1
ATOM 1312 C CA . LEU A 1 161 ? 10.125 11.094 2.929 1.00 85.50 161 LEU A CA 1
ATOM 1313 C C . LEU A 1 161 ? 8.734 11.295 2.324 1.00 85.50 161 LEU A C 1
ATOM 1315 O O . LEU A 1 161 ? 7.806 11.681 3.033 1.00 85.50 161 LEU A O 1
ATOM 1319 N N . LEU A 1 162 ? 8.566 10.979 1.038 1.00 84.50 162 LEU A N 1
ATOM 1320 C CA . LEU A 1 162 ? 7.266 11.059 0.376 1.00 84.50 162 LEU A CA 1
ATOM 1321 C C . LEU A 1 162 ? 6.246 10.101 0.994 1.00 84.50 162 LEU A C 1
ATOM 1323 O O . LEU A 1 162 ? 5.116 10.507 1.262 1.00 84.50 162 LEU A O 1
ATOM 1327 N N . ASN A 1 163 ? 6.632 8.854 1.265 1.00 81.75 163 ASN A N 1
ATOM 1328 C CA . ASN A 1 163 ? 5.732 7.879 1.877 1.00 81.75 163 ASN A CA 1
ATOM 1329 C C . ASN A 1 163 ? 5.415 8.231 3.341 1.00 81.75 163 ASN A C 1
ATOM 1331 O O . ASN A 1 163 ? 4.279 8.088 3.785 1.00 81.75 163 ASN A O 1
ATOM 1335 N N . TRP A 1 164 ? 6.387 8.765 4.082 1.00 80.81 164 TRP A N 1
ATOM 1336 C CA . TRP A 1 164 ? 6.177 9.254 5.442 1.00 80.81 164 TRP A CA 1
ATOM 1337 C C . TRP A 1 164 ? 5.174 10.407 5.492 1.00 80.81 164 TRP A C 1
ATOM 1339 O O . TRP A 1 164 ? 4.240 10.359 6.292 1.00 80.81 164 TRP A O 1
ATOM 1349 N N . LEU A 1 165 ? 5.328 11.404 4.618 1.00 81.56 165 LEU A N 1
ATOM 1350 C CA . LEU A 1 165 ? 4.468 12.586 4.592 1.00 81.56 165 LEU A CA 1
ATOM 1351 C C . LEU A 1 165 ? 3.090 12.303 3.986 1.00 81.56 165 LEU A C 1
ATOM 1353 O O . LEU A 1 165 ? 2.080 12.778 4.500 1.00 81.56 165 LEU A O 1
ATOM 1357 N N . PHE A 1 166 ? 3.020 11.526 2.906 1.00 81.75 166 PHE A N 1
ATOM 1358 C CA . PHE A 1 166 ? 1.816 11.432 2.072 1.00 81.75 166 PHE A CA 1
ATOM 1359 C C . PHE A 1 166 ? 1.215 10.025 1.971 1.00 81.75 166 PHE A C 1
ATOM 1361 O O . PHE A 1 166 ? 0.148 9.869 1.381 1.00 81.75 166 PHE A O 1
ATOM 1368 N N . GLY A 1 167 ? 1.829 9.003 2.572 1.00 75.94 167 GLY A N 1
ATOM 1369 C CA . GLY A 1 167 ? 1.344 7.620 2.497 1.00 75.94 167 GLY A CA 1
ATOM 1370 C C . GLY A 1 167 ? -0.066 7.424 3.066 1.00 75.94 167 GLY A C 1
ATOM 1371 O O . GLY A 1 167 ? -0.844 6.629 2.543 1.00 75.94 167 GLY A O 1
ATOM 1372 N N . ASN A 1 168 ? -0.457 8.208 4.076 1.00 79.25 168 ASN A N 1
ATOM 1373 C CA . ASN A 1 168 ? -1.808 8.135 4.637 1.00 79.25 168 ASN A CA 1
ATOM 1374 C C . ASN A 1 168 ? -2.870 8.798 3.746 1.00 79.25 168 ASN A C 1
ATOM 1376 O O . ASN A 1 168 ? -4.055 8.500 3.904 1.00 79.25 168 ASN A O 1
ATOM 1380 N N . ALA A 1 169 ? -2.479 9.667 2.805 1.00 77.81 169 ALA 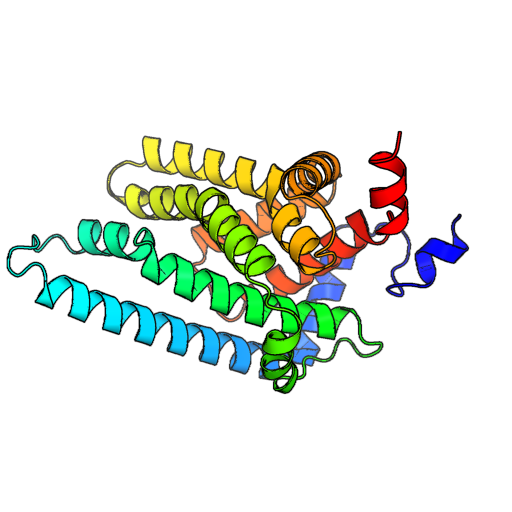A N 1
ATOM 1381 C CA . ALA A 1 169 ? -3.419 10.351 1.918 1.00 77.81 169 ALA A CA 1
ATOM 1382 C C . ALA A 1 169 ? -4.213 9.352 1.064 1.00 77.81 169 ALA A C 1
ATOM 1384 O O . ALA A 1 169 ? -5.406 9.550 0.852 1.00 77.81 169 ALA A O 1
ATOM 1385 N N . GLN A 1 170 ? -3.585 8.249 0.637 1.00 77.06 170 GLN A N 1
ATOM 1386 C CA . GLN A 1 170 ? -4.250 7.170 -0.104 1.00 77.06 170 GLN A CA 1
ATOM 1387 C C . GLN A 1 170 ? -5.376 6.525 0.704 1.00 77.06 170 GLN A C 1
ATOM 1389 O O . GLN A 1 170 ? -6.481 6.330 0.200 1.00 77.06 170 GLN A O 1
ATOM 1394 N N . ILE A 1 171 ? -5.106 6.226 1.975 1.00 78.50 171 ILE A N 1
ATOM 1395 C CA . ILE A 1 171 ? -6.079 5.590 2.861 1.00 78.50 171 ILE A CA 1
ATOM 1396 C C . ILE A 1 171 ? -7.214 6.574 3.191 1.00 78.50 171 ILE A C 1
ATOM 1398 O O . ILE A 1 171 ? -8.376 6.177 3.162 1.00 78.50 171 ILE A O 1
ATOM 1402 N N . LEU A 1 172 ? -6.901 7.861 3.404 1.00 76.31 172 LEU A N 1
ATOM 1403 C CA . LEU A 1 172 ? -7.895 8.928 3.598 1.00 76.31 172 LEU A CA 1
ATOM 1404 C C . LEU A 1 172 ? -8.825 9.092 2.395 1.00 76.31 172 LEU A C 1
ATOM 1406 O O . LEU A 1 172 ? -10.039 9.135 2.563 1.00 76.31 172 LEU A O 1
ATOM 1410 N N . LEU A 1 173 ? -8.263 9.165 1.187 1.00 75.81 173 LEU A N 1
ATOM 1411 C CA . LEU A 1 173 ? -9.028 9.305 -0.055 1.00 75.81 173 LEU A CA 1
ATOM 1412 C C . LEU A 1 173 ? -9.967 8.122 -0.291 1.00 75.81 173 LEU A C 1
ATOM 1414 O O . LEU A 1 173 ? -11.039 8.284 -0.874 1.00 75.81 173 LEU A O 1
ATOM 1418 N N . PHE A 1 174 ? -9.554 6.931 0.144 1.00 74.75 174 PHE A N 1
ATOM 1419 C CA . PHE A 1 174 ? -10.385 5.740 0.073 1.00 74.75 174 PHE A CA 1
ATOM 1420 C C . PHE A 1 174 ? -11.477 5.722 1.148 1.00 74.75 174 PHE A C 1
ATOM 1422 O O . PHE A 1 174 ? -12.597 5.292 0.879 1.00 74.75 174 PHE A O 1
ATOM 1429 N N . GLU A 1 175 ? -11.161 6.151 2.373 1.00 74.62 175 GLU A N 1
ATOM 1430 C CA . GLU A 1 175 ? -12.121 6.173 3.478 1.00 74.62 175 GLU A CA 1
ATOM 1431 C C . GLU A 1 175 ? -13.203 7.239 3.279 1.00 74.62 175 GLU A C 1
ATOM 1433 O O . GLU A 1 175 ? -14.375 6.975 3.553 1.00 74.62 175 GLU A O 1
ATOM 1438 N N . ASP A 1 176 ? -12.815 8.419 2.798 1.00 72.69 176 ASP A N 1
ATOM 1439 C CA . ASP A 1 176 ? -13.708 9.545 2.581 1.00 72.69 176 ASP A CA 1
ATOM 1440 C C . ASP A 1 176 ? -13.494 10.173 1.202 1.00 72.69 176 ASP A C 1
ATOM 1442 O O . ASP A 1 176 ? -12.695 11.088 0.988 1.00 72.69 176 ASP A O 1
ATOM 1446 N N . SER A 1 177 ? -14.296 9.697 0.252 1.00 68.38 177 SER A N 1
ATOM 1447 C CA . SER A 1 177 ? -14.281 10.166 -1.132 1.00 68.38 177 SER A CA 1
ATOM 1448 C C . SER A 1 177 ? -14.738 11.618 -1.315 1.00 68.38 177 SER A C 1
ATOM 1450 O O . SER A 1 177 ? -14.607 12.169 -2.412 1.00 68.38 177 SER A O 1
ATOM 1452 N N . SER A 1 178 ? -15.311 12.241 -0.279 1.00 73.12 178 SER A N 1
ATOM 1453 C CA . SER A 1 178 ? -15.762 13.631 -0.349 1.00 73.12 178 SER A CA 1
ATOM 1454 C C . SER A 1 178 ? -14.590 14.618 -0.237 1.00 73.12 178 SER A C 1
ATOM 1456 O O . SER A 1 178 ? -14.614 15.672 -0.883 1.00 73.12 178 SER A O 1
ATOM 1458 N N . LEU A 1 179 ? -13.515 14.240 0.465 1.00 71.56 179 LEU A N 1
ATOM 1459 C CA . LEU A 1 179 ? -12.352 15.089 0.725 1.00 71.56 179 LEU A CA 1
ATOM 1460 C C . LEU A 1 179 ? -11.560 15.419 -0.537 1.00 71.56 179 LEU A C 1
ATOM 1462 O O . LEU A 1 179 ? -11.289 14.563 -1.384 1.00 71.56 179 LEU A O 1
ATOM 1466 N N . SER A 1 180 ? -11.175 16.689 -0.676 1.00 77.56 180 SER A N 1
ATOM 1467 C CA . SER A 1 180 ? -10.349 17.128 -1.800 1.00 77.56 180 SER A CA 1
ATOM 1468 C C . SER A 1 180 ? -8.965 16.469 -1.751 1.00 77.56 180 SER A C 1
ATOM 1470 O O . SER A 1 180 ? -8.428 16.210 -0.672 1.00 77.56 180 SER A O 1
ATOM 1472 N N . PHE A 1 181 ? -8.365 16.242 -2.923 1.00 73.44 181 PHE A N 1
ATOM 1473 C CA . PHE A 1 181 ? -7.022 15.668 -3.023 1.00 73.44 181 PHE A CA 1
ATOM 1474 C C . PHE A 1 181 ? -6.004 16.475 -2.207 1.00 73.44 181 PHE A C 1
ATOM 1476 O O . PHE A 1 181 ? -5.282 15.906 -1.399 1.00 73.44 181 PHE A O 1
ATOM 1483 N N . GLY A 1 182 ? -6.012 17.808 -2.329 1.00 74.94 182 GLY A N 1
ATOM 1484 C CA . GLY A 1 182 ? -5.120 18.682 -1.562 1.00 74.94 182 GLY A CA 1
ATOM 1485 C C . GLY A 1 182 ? -5.313 18.558 -0.049 1.00 74.94 182 GLY A C 1
ATOM 1486 O O . GLY A 1 182 ? -4.335 18.444 0.687 1.00 74.94 182 GLY A O 1
ATOM 1487 N N . SER A 1 183 ? -6.565 18.486 0.416 1.00 75.69 183 SER A N 1
ATOM 1488 C CA . SER A 1 183 ? -6.867 18.280 1.836 1.00 75.69 183 SER A CA 1
ATOM 1489 C C . SER A 1 183 ? -6.249 16.975 2.341 1.00 75.69 183 SER A C 1
ATOM 1491 O O . SER A 1 183 ? -5.550 16.990 3.349 1.00 75.69 183 SER A O 1
ATOM 1493 N N . CYS A 1 184 ? -6.417 15.859 1.629 1.00 76.31 184 CYS A N 1
ATOM 1494 C CA . CYS A 1 184 ? -5.863 14.570 2.053 1.00 76.31 184 CYS A CA 1
ATOM 1495 C C . CYS A 1 184 ? -4.333 14.594 2.223 1.00 76.31 184 CYS A C 1
ATOM 1497 O O . CYS A 1 184 ? -3.820 13.970 3.151 1.00 76.31 184 CYS A O 1
ATOM 1499 N N . PHE A 1 185 ? -3.604 15.341 1.388 1.00 78.88 185 PHE A N 1
ATOM 1500 C CA . PHE A 1 185 ? -2.149 15.497 1.520 1.00 78.88 185 PHE A CA 1
ATOM 1501 C C . PHE A 1 185 ? -1.761 16.336 2.738 1.00 78.88 185 PHE A C 1
ATOM 1503 O O . PHE A 1 185 ? -0.843 15.957 3.463 1.00 78.88 185 PHE A O 1
ATOM 1510 N N . ILE A 1 186 ? -2.478 17.433 3.001 1.00 77.88 186 ILE A N 1
ATOM 1511 C CA . ILE A 1 186 ? -2.256 18.279 4.185 1.00 77.88 186 ILE A CA 1
ATOM 1512 C C . ILE A 1 186 ? -2.499 17.470 5.464 1.00 77.88 186 ILE A C 1
ATOM 1514 O O . ILE A 1 186 ? -1.663 17.456 6.367 1.00 77.88 186 ILE A O 1
ATOM 1518 N N . TRP A 1 187 ? -3.612 16.738 5.513 1.00 74.38 187 TRP A N 1
ATOM 1519 C CA . TRP A 1 187 ? -3.962 15.878 6.642 1.00 74.38 187 TRP A CA 1
ATOM 1520 C C . TRP A 1 187 ? -2.963 14.742 6.838 1.00 74.38 187 TRP A C 1
ATOM 1522 O O . TRP A 1 187 ? -2.568 14.459 7.968 1.00 74.38 187 TRP A O 1
ATOM 1532 N N . SER A 1 188 ? -2.502 14.125 5.749 1.00 79.06 188 SER A N 1
ATOM 1533 C CA . SER A 1 188 ? -1.444 13.118 5.807 1.00 79.06 188 SER A CA 1
ATOM 1534 C C . SER A 1 188 ? -0.138 13.693 6.362 1.00 79.06 188 SER A C 1
ATOM 1536 O O . SER A 1 188 ? 0.465 13.076 7.238 1.00 79.06 188 SER A O 1
ATOM 1538 N N . ALA A 1 189 ? 0.272 14.885 5.921 1.00 78.62 189 ALA A N 1
ATOM 1539 C CA . ALA A 1 189 ? 1.501 15.523 6.386 1.00 78.62 189 ALA A CA 1
ATOM 1540 C C . ALA A 1 189 ? 1.418 15.914 7.871 1.00 78.62 189 ALA A C 1
ATOM 1542 O O . ALA A 1 189 ? 2.363 15.688 8.625 1.00 78.62 189 ALA A O 1
ATOM 1543 N N . ALA A 1 190 ? 0.268 16.422 8.324 1.00 75.44 190 ALA A N 1
ATOM 1544 C CA . ALA A 1 190 ? 0.029 16.702 9.740 1.00 75.44 190 ALA A CA 1
ATOM 1545 C C . ALA A 1 190 ? 0.083 15.418 10.593 1.00 75.44 190 ALA A C 1
ATOM 1547 O O . ALA A 1 190 ? 0.685 15.395 11.665 1.00 75.44 190 ALA A O 1
ATOM 1548 N N . ALA A 1 191 ? -0.486 14.323 10.085 1.00 71.75 191 ALA A N 1
ATOM 1549 C CA . ALA A 1 191 ? -0.448 13.001 10.707 1.00 71.75 191 ALA A CA 1
ATOM 1550 C C . ALA A 1 191 ? 0.956 12.367 10.739 1.00 71.75 191 ALA A C 1
ATOM 1552 O O . ALA A 1 191 ? 1.268 11.577 11.639 1.00 71.75 191 ALA A O 1
ATOM 1553 N N . ALA A 1 192 ? 1.815 12.694 9.773 1.00 73.56 192 ALA A N 1
ATOM 1554 C CA . ALA A 1 192 ? 3.182 12.186 9.689 1.00 73.56 192 ALA A CA 1
ATOM 1555 C C . ALA A 1 192 ? 4.036 12.606 10.895 1.00 73.56 192 ALA A C 1
ATOM 1557 O O . ALA A 1 192 ? 4.888 11.836 11.341 1.00 73.56 192 ALA A O 1
ATOM 1558 N N . LEU A 1 193 ? 3.749 13.777 11.472 1.00 71.81 193 LEU A N 1
ATOM 1559 C CA . LEU A 1 193 ? 4.434 14.322 12.648 1.00 71.81 193 LEU A CA 1
ATOM 1560 C C . LEU A 1 193 ? 4.111 13.571 13.951 1.00 71.81 193 LEU A C 1
ATOM 1562 O O . LEU A 1 193 ? 4.724 13.843 14.983 1.00 71.81 193 LEU A O 1
ATOM 1566 N N . SER A 1 194 ? 3.176 12.613 13.932 1.00 69.94 194 SER A N 1
ATOM 1567 C CA . SER A 1 194 ? 2.923 11.775 15.103 1.00 69.94 194 SER A CA 1
ATOM 1568 C C . SER A 1 194 ? 4.090 10.789 15.334 1.00 69.94 194 SER A C 1
ATOM 1570 O O . SER A 1 194 ? 4.546 10.142 14.383 1.00 69.94 194 SER A O 1
ATOM 1572 N N . PRO A 1 195 ? 4.554 10.593 16.587 1.00 64.50 195 PRO A N 1
ATOM 1573 C CA . PRO A 1 195 ? 5.743 9.781 16.880 1.00 64.50 195 PRO A CA 1
ATOM 1574 C C . PRO A 1 195 ? 5.650 8.332 16.385 1.00 64.50 195 PRO A C 1
ATOM 1576 O O . PRO A 1 195 ? 6.644 7.728 15.992 1.00 64.50 1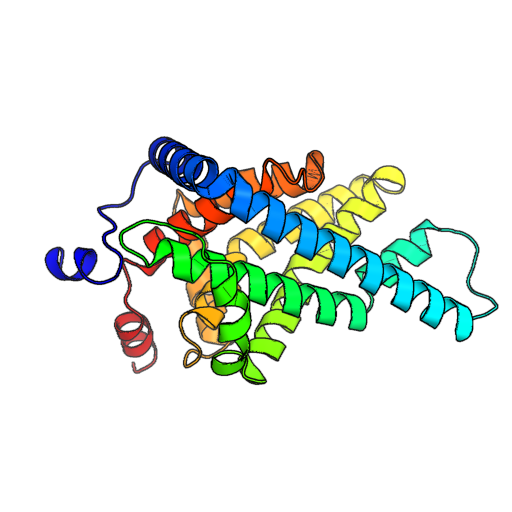95 PRO A O 1
ATOM 1579 N N . ASN A 1 196 ? 4.440 7.768 16.376 1.00 70.50 196 ASN A N 1
ATOM 1580 C CA . ASN A 1 196 ? 4.213 6.381 15.983 1.00 70.50 196 ASN A CA 1
ATOM 1581 C C . ASN A 1 196 ? 4.145 6.194 14.457 1.00 70.50 196 ASN A C 1
ATOM 1583 O O . ASN A 1 196 ? 4.388 5.083 13.982 1.00 70.50 196 ASN A O 1
ATOM 1587 N N . THR A 1 197 ? 3.811 7.240 13.690 1.00 74.69 197 THR A N 1
ATOM 1588 C CA . THR A 1 197 ? 3.677 7.150 12.226 1.00 74.69 197 THR A CA 1
ATOM 1589 C C . THR A 1 197 ? 5.040 6.936 11.580 1.00 74.69 197 THR A C 1
ATOM 1591 O O . THR A 1 197 ? 5.188 6.050 10.741 1.00 74.69 197 THR A O 1
ATOM 1594 N N . PHE A 1 198 ? 6.053 7.684 12.030 1.00 80.38 198 PHE A N 1
ATOM 1595 C CA . PHE A 1 198 ? 7.420 7.581 11.518 1.00 80.38 198 PHE A CA 1
ATOM 1596 C C . PHE A 1 198 ? 7.986 6.166 11.679 1.00 80.38 198 PHE A C 1
ATOM 1598 O O . PHE A 1 198 ? 8.432 5.571 10.704 1.00 80.38 198 PHE A O 1
ATOM 1605 N N . THR A 1 199 ? 7.91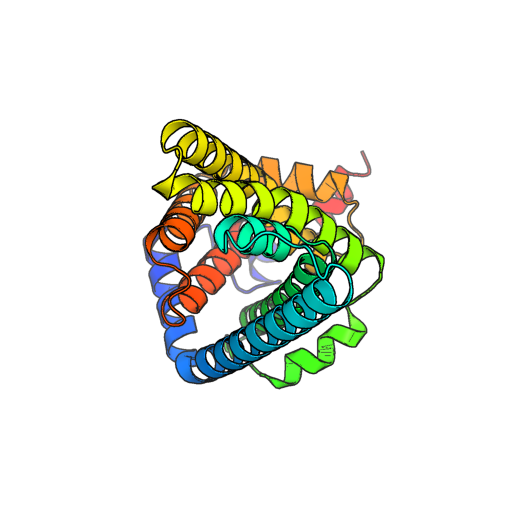7 5.584 12.882 1.00 79.00 199 THR A N 1
ATOM 1606 C CA . THR A 1 199 ? 8.476 4.248 13.152 1.00 79.00 199 THR A CA 1
ATOM 1607 C C . THR A 1 199 ? 7.790 3.155 12.333 1.00 79.00 199 THR A C 1
ATOM 1609 O O . THR A 1 199 ? 8.461 2.276 11.795 1.00 79.00 199 THR A O 1
ATOM 1612 N N . VAL A 1 200 ? 6.461 3.207 12.202 1.00 79.75 200 VAL A N 1
ATOM 1613 C CA . VAL A 1 200 ? 5.698 2.222 11.417 1.00 79.75 200 VAL A CA 1
ATOM 1614 C C . VAL A 1 200 ? 6.036 2.327 9.932 1.00 79.75 200 VAL A C 1
ATOM 1616 O O . VAL A 1 200 ? 6.244 1.298 9.283 1.00 79.75 200 VAL A O 1
ATOM 1619 N N . ILE A 1 201 ? 6.128 3.547 9.399 1.00 79.62 201 ILE A N 1
ATOM 1620 C CA . ILE A 1 201 ? 6.471 3.771 7.993 1.00 79.62 201 ILE A CA 1
ATOM 1621 C C . ILE A 1 201 ? 7.929 3.396 7.733 1.00 79.62 201 ILE A C 1
ATOM 1623 O O . ILE A 1 201 ? 8.183 2.684 6.772 1.00 79.62 201 ILE A O 1
ATOM 1627 N N . LEU A 1 202 ? 8.866 3.759 8.612 1.00 81.25 202 LEU A N 1
ATOM 1628 C CA . LEU A 1 202 ? 10.281 3.396 8.499 1.00 81.2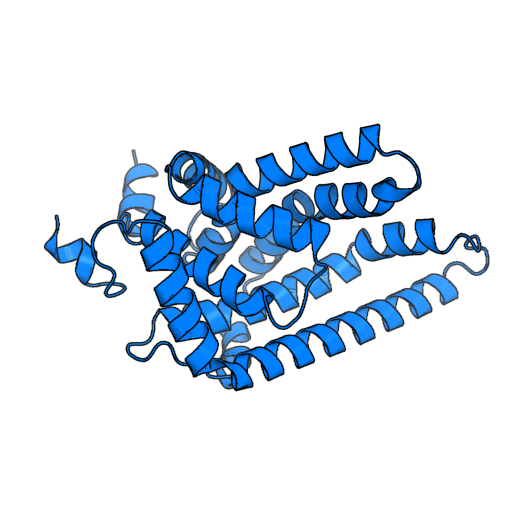5 202 LEU A CA 1
ATOM 1629 C C . LEU A 1 202 ? 10.481 1.881 8.462 1.00 81.25 202 LEU A C 1
ATOM 1631 O O . LEU A 1 202 ? 11.141 1.374 7.560 1.00 81.25 202 LEU A O 1
ATOM 1635 N N . ILE A 1 203 ? 9.872 1.149 9.399 1.00 78.88 203 ILE A N 1
ATOM 1636 C CA . ILE A 1 203 ? 9.971 -0.315 9.432 1.00 78.88 203 ILE A CA 1
ATOM 1637 C C . ILE A 1 203 ? 9.355 -0.910 8.167 1.00 78.88 203 ILE A C 1
ATOM 1639 O O . ILE A 1 203 ? 9.985 -1.736 7.513 1.00 78.88 203 ILE A O 1
ATOM 1643 N N . SER A 1 204 ? 8.161 -0.458 7.776 1.00 75.88 204 SER A N 1
ATOM 1644 C CA . SER A 1 204 ? 7.518 -0.939 6.548 1.00 75.88 204 SER A CA 1
ATOM 1645 C C . SER A 1 204 ? 8.379 -0.663 5.313 1.00 75.88 204 SER A C 1
ATOM 1647 O O . SER A 1 204 ? 8.522 -1.531 4.459 1.00 75.88 204 SER A O 1
ATOM 1649 N N . TYR A 1 205 ? 8.990 0.519 5.236 1.00 74.75 205 TYR A N 1
ATOM 1650 C CA . TYR A 1 205 ? 9.803 0.961 4.110 1.00 74.75 205 TYR A CA 1
ATOM 1651 C C . TYR A 1 205 ? 11.108 0.169 3.994 1.00 74.75 205 TYR A C 1
ATOM 1653 O O . TYR A 1 205 ? 11.427 -0.322 2.915 1.00 74.75 205 TYR A O 1
ATOM 1661 N N . ILE A 1 206 ? 11.819 -0.037 5.110 1.00 76.19 206 ILE A N 1
ATOM 1662 C CA . ILE A 1 206 ? 13.038 -0.859 5.167 1.00 76.19 206 ILE A CA 1
ATOM 1663 C C . ILE A 1 206 ? 12.725 -2.304 4.763 1.00 76.19 206 ILE A C 1
ATOM 1665 O O . ILE A 1 206 ? 13.442 -2.880 3.947 1.00 76.19 206 ILE A O 1
ATOM 1669 N N . PHE A 1 207 ? 11.636 -2.889 5.272 1.00 72.00 207 PHE A N 1
ATOM 1670 C CA . PHE A 1 207 ? 11.240 -4.248 4.891 1.00 72.00 207 PHE A CA 1
ATOM 1671 C C . PHE A 1 207 ? 10.894 -4.345 3.397 1.00 72.00 207 PHE A C 1
ATOM 1673 O O . PHE A 1 207 ? 11.380 -5.243 2.711 1.00 72.00 207 PHE A O 1
ATOM 1680 N N . VAL A 1 208 ? 10.112 -3.410 2.855 1.00 68.38 208 VAL A N 1
ATOM 1681 C CA . VAL A 1 208 ? 9.795 -3.397 1.416 1.00 68.38 208 VAL A CA 1
ATOM 1682 C C . VAL A 1 208 ? 11.060 -3.241 0.564 1.00 68.38 208 VAL A C 1
ATOM 1684 O O . VAL A 1 208 ? 11.159 -3.861 -0.493 1.00 68.38 208 VAL A O 1
ATOM 1687 N N . PHE A 1 209 ? 12.037 -2.457 1.025 1.00 65.12 209 PHE A N 1
ATOM 1688 C CA . PHE A 1 209 ? 13.283 -2.229 0.298 1.00 65.12 209 PHE A CA 1
ATOM 1689 C C . PHE A 1 209 ? 14.220 -3.441 0.303 1.00 65.12 209 PHE A C 1
ATOM 1691 O O . PHE A 1 209 ? 14.690 -3.844 -0.756 1.00 65.12 209 PHE A O 1
ATOM 1698 N N . PHE A 1 210 ? 14.483 -4.028 1.476 1.00 64.06 210 PHE A N 1
ATOM 1699 C CA . PHE A 1 210 ? 15.526 -5.048 1.636 1.00 64.06 210 PHE A CA 1
ATOM 1700 C C . PHE A 1 210 ? 15.027 -6.482 1.509 1.00 64.06 210 PHE A C 1
ATOM 1702 O O . PHE A 1 210 ? 15.775 -7.341 1.052 1.00 64.06 210 PHE A O 1
ATOM 1709 N N . THR A 1 211 ? 13.796 -6.774 1.933 1.00 52.16 211 THR A N 1
ATOM 1710 C CA . THR A 1 211 ? 13.330 -8.170 1.986 1.00 52.16 211 THR A CA 1
ATOM 1711 C C . THR A 1 211 ? 12.608 -8.642 0.733 1.00 52.16 211 THR A C 1
ATOM 1713 O O . THR A 1 211 ? 12.228 -9.813 0.673 1.00 52.16 211 THR A O 1
ATOM 1716 N N . THR A 1 212 ? 12.443 -7.798 -0.298 1.00 50.69 212 THR A N 1
ATOM 1717 C CA . THR A 1 212 ? 11.447 -8.026 -1.371 1.00 50.69 212 THR A CA 1
ATOM 1718 C C . THR A 1 212 ? 10.047 -8.271 -0.752 1.00 50.69 212 THR A C 1
ATOM 1720 O O . THR A 1 212 ? 9.919 -8.395 0.470 1.00 50.69 212 THR A O 1
ATOM 1723 N N . PRO A 1 213 ? 8.929 -8.289 -1.495 1.00 51.09 213 PRO A N 1
ATOM 1724 C CA . PRO A 1 213 ? 7.644 -8.599 -0.878 1.00 51.09 213 PRO A CA 1
ATOM 1725 C C . PRO A 1 213 ? 7.604 -10.100 -0.557 1.00 51.09 213 PRO A C 1
ATOM 1727 O O . PRO A 1 213 ? 7.069 -10.904 -1.315 1.00 51.09 213 PRO A O 1
ATOM 1730 N N . LEU A 1 214 ? 8.189 -10.511 0.572 1.00 52.66 214 LEU A N 1
ATOM 1731 C CA . LEU A 1 214 ? 7.888 -11.810 1.149 1.00 52.66 214 LEU A CA 1
ATOM 1732 C C . LEU A 1 214 ? 6.391 -11.804 1.450 1.00 52.66 214 LEU A C 1
ATOM 1734 O O . LEU A 1 214 ? 5.938 -11.114 2.362 1.00 52.66 214 LEU A O 1
ATOM 1738 N N . ILE A 1 215 ? 5.643 -12.621 0.706 1.00 56.31 215 ILE A N 1
ATOM 1739 C CA . ILE A 1 215 ? 4.197 -12.858 0.866 1.00 56.31 215 ILE A CA 1
ATOM 1740 C C . ILE A 1 215 ? 3.820 -13.074 2.346 1.00 56.31 215 ILE A C 1
ATOM 1742 O O . ILE A 1 215 ? 2.708 -12.787 2.774 1.00 56.31 215 ILE A O 1
ATOM 1746 N N . VAL A 1 216 ? 4.760 -13.563 3.157 1.00 56.06 216 VAL A N 1
ATOM 1747 C CA . VAL A 1 216 ? 4.575 -13.837 4.582 1.00 56.06 216 VAL A CA 1
ATOM 1748 C C . VAL A 1 216 ? 4.565 -12.570 5.454 1.00 56.06 216 VAL A C 1
ATOM 1750 O O . VAL A 1 216 ? 3.826 -12.531 6.436 1.00 56.06 216 VAL A O 1
ATOM 1753 N N . THR A 1 217 ? 5.350 -11.534 5.134 1.00 62.59 217 THR A N 1
ATOM 1754 C CA . THR A 1 217 ? 5.485 -10.322 5.972 1.00 62.59 217 THR A CA 1
ATOM 1755 C C . THR A 1 217 ? 4.571 -9.181 5.529 1.00 62.59 217 THR A C 1
ATOM 1757 O O . THR A 1 217 ? 4.175 -8.361 6.359 1.00 62.59 217 THR A O 1
ATOM 1760 N N . THR A 1 218 ? 4.160 -9.157 4.258 1.00 70.19 218 THR A N 1
ATOM 1761 C CA . THR A 1 218 ? 3.249 -8.144 3.701 1.00 70.19 218 THR A CA 1
ATOM 1762 C C . THR A 1 218 ? 1.924 -8.005 4.473 1.00 70.19 218 THR A C 1
ATOM 1764 O O . THR A 1 218 ? 1.546 -6.870 4.764 1.00 70.19 218 THR A O 1
ATOM 1767 N N . PRO A 1 219 ? 1.237 -9.088 4.899 1.00 73.88 219 PRO A N 1
ATOM 1768 C CA . PRO A 1 219 ? 0.003 -8.985 5.683 1.00 73.88 219 PRO A CA 1
ATOM 1769 C C . PRO A 1 219 ? 0.190 -8.238 7.001 1.00 73.88 219 PRO A C 1
ATOM 1771 O O . PRO A 1 219 ? -0.617 -7.385 7.362 1.00 73.88 219 PRO A O 1
ATOM 1774 N N . LEU A 1 220 ? 1.287 -8.536 7.702 1.00 77.44 220 LEU A N 1
ATOM 1775 C CA . LEU A 1 220 ? 1.596 -7.937 8.995 1.00 77.44 220 LEU A CA 1
ATOM 1776 C C . LEU A 1 220 ? 1.832 -6.434 8.859 1.00 77.44 220 LEU A C 1
ATOM 1778 O O . LEU A 1 220 ? 1.295 -5.660 9.651 1.00 77.44 220 LEU A O 1
ATOM 1782 N N . LEU A 1 221 ? 2.613 -6.033 7.854 1.00 78.62 221 LEU A N 1
ATOM 1783 C CA . LEU A 1 221 ? 2.917 -4.629 7.581 1.00 78.62 221 LEU A CA 1
ATOM 1784 C C . LEU A 1 221 ? 1.662 -3.857 7.165 1.00 78.62 221 LEU A C 1
ATOM 1786 O O . LEU A 1 221 ? 1.417 -2.783 7.707 1.00 78.62 221 LEU A O 1
ATOM 1790 N N . LEU A 1 222 ? 0.823 -4.436 6.299 1.00 77.56 222 LEU A N 1
ATOM 1791 C CA . LEU A 1 222 ? -0.456 -3.839 5.908 1.00 77.56 222 LEU A CA 1
ATOM 1792 C C . LEU A 1 222 ? -1.360 -3.624 7.126 1.00 77.56 222 LEU A C 1
ATOM 1794 O O . LEU A 1 222 ? -1.814 -2.511 7.371 1.00 77.56 222 LEU A O 1
ATOM 1798 N N . VAL A 1 223 ? -1.578 -4.651 7.952 1.00 80.00 223 VAL A N 1
ATOM 1799 C CA . VAL A 1 223 ? -2.422 -4.524 9.153 1.00 80.00 223 VAL A CA 1
ATOM 1800 C C . VAL A 1 223 ? -1.840 -3.512 10.143 1.00 80.00 223 VAL A C 1
ATOM 1802 O O . VAL A 1 223 ? -2.589 -2.751 10.757 1.00 80.00 223 VAL A O 1
ATOM 1805 N N . LEU A 1 224 ? -0.515 -3.470 10.302 1.00 80.62 224 LEU A N 1
ATOM 1806 C CA . LEU A 1 224 ? 0.161 -2.505 11.168 1.00 80.62 224 LEU A CA 1
ATOM 1807 C C . LEU A 1 224 ? -0.028 -1.061 10.676 1.00 80.62 224 LEU A C 1
ATOM 1809 O O . LEU A 1 224 ? -0.304 -0.173 11.488 1.00 80.62 224 LEU A O 1
ATOM 1813 N N . GLN A 1 225 ? 0.070 -0.831 9.365 1.00 79.19 225 GLN A N 1
ATOM 1814 C CA . GLN A 1 225 ? -0.212 0.462 8.741 1.00 79.19 225 GLN A CA 1
ATOM 1815 C C . GLN A 1 225 ? -1.676 0.861 8.937 1.00 79.19 225 GLN A C 1
ATOM 1817 O O . GLN A 1 225 ? -1.934 1.968 9.399 1.00 79.19 225 GLN A O 1
ATOM 1822 N N . MET A 1 226 ? -2.629 -0.052 8.722 1.00 78.88 226 MET A N 1
ATOM 1823 C CA . MET A 1 226 ? -4.057 0.230 8.924 1.00 78.88 226 MET A CA 1
ATOM 1824 C C . MET A 1 226 ? -4.403 0.534 10.383 1.00 78.88 226 MET A C 1
ATOM 1826 O O . MET A 1 226 ? -5.161 1.458 10.666 1.00 78.88 226 MET A O 1
ATOM 1830 N N . LEU A 1 227 ? -3.833 -0.209 11.334 1.00 75.88 227 LEU A N 1
ATOM 1831 C CA . LEU A 1 227 ? -3.997 0.076 12.762 1.00 75.88 227 LEU A CA 1
ATOM 1832 C C . LEU A 1 227 ? -3.440 1.451 13.132 1.00 75.88 227 LEU A C 1
ATOM 1834 O O . LEU A 1 227 ? -4.028 2.148 13.953 1.00 75.88 227 LEU A O 1
ATOM 1838 N N . THR A 1 228 ? -2.318 1.837 12.528 1.00 75.31 228 THR A N 1
ATOM 1839 C CA . THR A 1 228 ? -1.703 3.148 12.751 1.00 75.31 228 THR A CA 1
ATOM 1840 C C . THR A 1 228 ? -2.540 4.253 12.122 1.00 75.31 228 THR A C 1
ATOM 1842 O O . THR A 1 228 ? -2.789 5.254 12.782 1.00 75.31 228 THR A O 1
ATOM 1845 N N . PHE A 1 229 ? -3.064 4.034 10.916 1.00 75.56 229 PHE A N 1
ATOM 1846 C CA . PHE A 1 229 ? -4.003 4.929 10.253 1.00 75.56 229 PHE A CA 1
ATOM 1847 C C . PHE A 1 229 ? -5.247 5.181 11.110 1.00 75.56 229 PHE A C 1
ATOM 1849 O O . PHE A 1 229 ? -5.541 6.325 11.439 1.00 75.56 229 PHE A O 1
ATOM 1856 N N . PHE A 1 230 ? -5.942 4.128 11.548 1.00 73.19 230 PHE A N 1
ATOM 1857 C CA . PHE A 1 230 ? -7.133 4.294 12.380 1.00 73.19 230 PHE A CA 1
ATOM 1858 C C . PHE A 1 230 ? -6.825 4.852 13.766 1.00 73.19 230 PHE A C 1
ATOM 1860 O O . PHE A 1 230 ? -7.710 5.384 14.420 1.00 73.19 230 PHE A O 1
ATOM 1867 N N . GLU A 1 231 ? -5.600 4.728 14.257 1.00 70.38 231 GLU A N 1
ATOM 1868 C CA . GLU A 1 231 ? -5.219 5.412 15.482 1.00 70.38 231 GLU A CA 1
ATOM 1869 C C . GLU A 1 231 ? -4.963 6.894 15.231 1.00 70.38 231 GLU A C 1
ATOM 1871 O O . GLU A 1 231 ? -5.332 7.693 16.065 1.00 70.38 23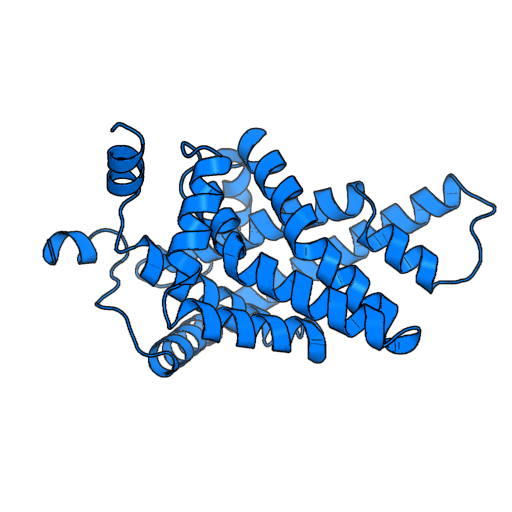1 GLU A O 1
ATOM 1876 N N . VAL A 1 232 ? -4.381 7.292 14.103 1.00 66.75 232 VAL A N 1
ATOM 1877 C CA . VAL A 1 232 ? -4.131 8.714 13.826 1.00 66.75 232 VAL A CA 1
ATOM 1878 C C . VAL A 1 232 ? -5.415 9.440 13.406 1.00 66.75 232 VAL A C 1
ATOM 1880 O O . VAL A 1 232 ? -5.679 10.535 13.892 1.00 66.75 232 VAL A O 1
ATOM 1883 N N . PHE A 1 233 ? -6.247 8.804 12.579 1.00 64.12 233 PHE A N 1
ATOM 1884 C CA . PHE A 1 233 ? -7.471 9.386 12.018 1.00 64.12 233 PHE A CA 1
ATOM 1885 C C . PHE A 1 233 ? -8.762 8.881 12.668 1.00 64.12 233 PHE A C 1
ATOM 1887 O O . PHE A 1 233 ? -9.800 9.513 12.562 1.00 64.12 233 PHE A O 1
ATOM 1894 N N . GLY A 1 234 ? -8.745 7.784 13.425 1.00 53.03 234 GLY A N 1
ATOM 1895 C CA . GLY A 1 234 ? -9.912 7.389 14.228 1.00 53.03 234 GLY A CA 1
ATOM 1896 C C . GLY A 1 234 ? -10.149 8.289 15.445 1.00 53.03 234 GLY A C 1
ATOM 1897 O O . GLY A 1 234 ? -11.199 8.165 16.077 1.00 53.03 234 GLY A O 1
ATOM 1898 N N . TYR A 1 235 ? -9.215 9.197 15.762 1.00 47.03 235 TYR A N 1
ATOM 1899 C CA . TYR A 1 235 ? -9.425 10.281 16.730 1.00 47.03 235 TYR A CA 1
ATOM 1900 C C . TYR A 1 235 ? -9.972 11.567 16.117 1.00 47.03 235 TYR A C 1
ATOM 1902 O O . TYR A 1 235 ? -10.548 12.345 16.871 1.00 47.03 235 TYR A O 1
ATOM 1910 N N . SER A 1 236 ? -9.836 11.764 14.805 1.00 44.12 236 SER A N 1
ATOM 1911 C CA . SER A 1 236 ? -10.378 12.903 14.069 1.00 44.12 236 SER A CA 1
ATOM 1912 C C . SER A 1 236 ? -11.434 12.404 13.099 1.00 44.12 236 SER A C 1
ATOM 1914 O O . SER A 1 236 ? -11.139 11.864 12.037 1.00 44.12 236 SER A O 1
ATOM 1916 N N . SER A 1 237 ? -12.709 12.517 13.468 1.00 40.44 237 SER A N 1
ATOM 1917 C CA . SER A 1 237 ? -13.755 12.055 12.558 1.00 40.44 237 SER A CA 1
ATOM 1918 C C . SER A 1 237 ? -13.662 12.804 11.215 1.00 40.44 237 SER A C 1
ATOM 1920 O O . SER A 1 237 ? -13.334 13.987 11.193 1.00 40.44 237 SER A O 1
ATOM 1922 N N . PRO A 1 238 ? -14.058 12.179 10.096 1.00 43.38 238 PRO A N 1
ATOM 1923 C CA . PRO A 1 238 ? -14.397 12.866 8.850 1.00 43.38 238 PRO A CA 1
ATOM 1924 C C . PRO A 1 238 ? -15.205 14.163 9.038 1.00 43.38 238 PRO A C 1
ATOM 1926 O O . PRO A 1 238 ? -15.014 15.128 8.310 1.00 43.38 238 PRO A O 1
ATOM 1929 N N . SER A 1 239 ? -16.055 14.246 10.073 1.00 40.00 239 SER A N 1
ATOM 1930 C CA . SER A 1 239 ? -16.743 15.495 10.411 1.00 40.00 239 SER A CA 1
ATOM 1931 C C . SER A 1 239 ? -15.804 16.576 10.972 1.00 40.00 239 SER A C 1
ATOM 1933 O O . SER A 1 239 ? -15.964 17.728 10.598 1.00 40.00 239 SER A O 1
ATOM 1935 N N . GLU A 1 240 ? -14.794 16.253 11.785 1.00 40.66 240 GLU A N 1
ATOM 1936 C CA . GLU A 1 240 ? -13.739 17.205 12.193 1.00 40.66 240 GLU A CA 1
ATOM 1937 C C . GLU A 1 240 ? -12.836 17.628 11.013 1.00 40.66 240 GLU A C 1
ATOM 1939 O O . GLU A 1 240 ? -12.381 18.773 10.953 1.00 40.66 240 GLU A O 1
ATOM 1944 N N . VAL A 1 241 ? -12.651 16.747 10.022 1.00 46.28 241 VAL A N 1
ATOM 1945 C CA . VAL A 1 241 ? -11.973 17.060 8.747 1.00 46.28 241 VAL A CA 1
ATOM 1946 C C . VAL A 1 241 ? -12.811 18.016 7.872 1.00 46.28 241 VAL A C 1
ATOM 1948 O O . VAL A 1 241 ? -12.267 18.860 7.159 1.00 46.28 241 VAL A O 1
ATOM 1951 N N . HIS A 1 242 ? -14.142 17.952 7.964 1.00 43.84 242 HIS A N 1
ATOM 1952 C CA . HIS A 1 242 ? -15.042 18.917 7.321 1.00 43.84 242 HIS A CA 1
ATOM 1953 C C . HIS A 1 242 ? -15.138 20.258 8.063 1.00 43.84 242 HIS A C 1
ATOM 1955 O O . HIS A 1 242 ? -15.190 21.302 7.420 1.00 43.84 242 HIS A O 1
ATOM 1961 N N . TYR A 1 243 ? -15.107 20.267 9.400 1.00 39.66 243 TYR A N 1
ATOM 1962 C CA . TYR A 1 243 ? -15.195 21.512 10.183 1.00 39.66 243 TYR A CA 1
ATOM 1963 C C . TYR A 1 243 ? -13.986 22.439 10.012 1.00 39.66 243 TYR A C 1
ATOM 1965 O O . TYR A 1 243 ? -14.103 23.649 10.161 1.00 39.66 243 TYR A O 1
ATOM 1973 N N . THR A 1 244 ? -12.831 21.885 9.670 1.00 40.88 244 THR A N 1
ATOM 1974 C CA . THR A 1 244 ? -11.577 22.621 9.433 1.00 40.88 244 THR A CA 1
ATOM 1975 C C . THR A 1 244 ? -11.446 23.165 8.011 1.00 40.88 244 THR A C 1
ATOM 1977 O O . THR A 1 244 ? -10.589 24.004 7.764 1.00 40.88 244 THR A O 1
ATOM 1980 N N . THR A 1 245 ? -12.280 22.705 7.074 1.00 40.66 245 THR A N 1
ATOM 1981 C CA . THR A 1 245 ? -12.329 23.205 5.687 1.00 40.66 245 THR A CA 1
ATOM 1982 C C . THR A 1 245 ? -13.449 24.224 5.454 1.00 40.66 245 THR A C 1
ATOM 1984 O O . THR A 1 245 ? -13.532 24.788 4.367 1.00 40.66 245 THR A O 1
ATOM 1987 N N . GLN A 1 246 ? -14.293 24.471 6.461 1.00 34.06 246 GLN A N 1
ATOM 1988 C CA . GLN A 1 246 ? -15.376 25.465 6.439 1.00 34.06 246 GLN A CA 1
ATOM 1989 C C . GLN A 1 246 ? -15.086 26.721 7.285 1.00 34.06 246 GLN A C 1
ATOM 1991 O O . GLN A 1 246 ? -16.005 27.504 7.520 1.00 34.06 246 GLN A O 1
ATOM 1996 N N . MET A 1 247 ? -13.842 26.916 7.741 1.00 35.44 247 MET A N 1
ATOM 1997 C CA . MET A 1 247 ? -13.387 28.176 8.348 1.00 35.44 247 MET A CA 1
ATOM 1998 C C . MET A 1 247 ? -12.582 29.000 7.353 1.00 35.44 247 MET A C 1
ATOM 2000 O O . MET A 1 247 ? -11.678 28.413 6.717 1.00 35.44 247 MET A O 1
#

Secondary structure (DSSP, 8-state):
-HHHHTTTT---SPPPHHHHHHHHHHHHHHTHHHHHHHHHHHHHHHHHHHHHHHHHHHHH-TT--S-HHHHHHHHHH-HHHHHHHHHHHHHHHHHHHHHHHSTT----GGGGGGGGGT--HHHHHHHHHHHHHHHHHHHHHHHHTTT-HHHHHHHHHHHHHHHHHHHHHHHHHHH-TTS-HHHHHHHHHHHHTSHHHHHHHHHHHHHHHHS---TTTHHHHHHHHHHHHHHHHTTS-HHHHHHTT--

Sequence (247 aa):
MAEWRHKRYGLSAPKPFFQKLKRAYNISSKNRTNFVFLLLIYFVAETVGNAGLLVFQWTLNKDAPRSSYLILVQLTANWPIRIWRSILNTCVLNVVLLAMKRRGNEIILSDIMGIRNIMSWRIFFSMFLTDIVLASPMAIAQALMQSDLVWAVIYMIFGFLLNWLFGNAQILLFEDSSLSFGSCFIWSAAAALSPNTFTVILISYIFVFFTTPLIVTTPLLLVLQMLTFFEVFGYSSPSEVHYTTQM

pLDDT: mean 70.88, std 13.46, range [29.47, 87.0]

Organism: NCBI:txid1144522

Foldseek 3Di:
DQVLLCPQQNDHADDPLVVLLVVLCVLCVVAVPVLLVLVVCLVVQLVVQLVVVLVVVCVVCVPPDPPVLVVQLCSCLPLSSLLSNLLSVLLVLQQQLVLSRDPNSYRDNCSSVVVVVQDDPLLSVLSSVLCNQQVNLLSVLLSCVVPPPVSSVVSLVNSLVSCLQQVLLNVVCSVDVPDDSVLSSVLSNVLSPDPNSSVLSVVLSVCCRPVPPPSSCVSSSSSSNVSSSCNSCSNQDVVNSVVVVVD

Radius of gyration: 18.8 Å; chains: 1; bounding box: 45×47×58 Å